Protein AF-A0A931ZP96-F1 (afdb_monomer_lite)

pLDDT: mean 72.56, std 18.19, range [32.41, 97.62]

Secondary structure (DSSP, 8-state):
-HHHHHHS---HHHHHHHHHHHHHBPPTT--S-TTTTTEEEEEEE-HHHHHHHHHHSEE-------SS-TTS--TT-EEEEEPPSS--GGGTSSGGGSSS-SHHHHHHHHHHHHHHHHHHHHHHT--TT-THHHHHHHHHS--S-HHHHHHHHIIIIIHHHHHHH---HHHHHHHHHHHTT---EEEEEEGGGGGTS-EEE-TTS-EEE--TT-EEGGGEEEEEE-SHHHHHHHHHHHH--

Radius of gyration: 18.4 Å; chains: 1; bounding box: 48×46×42 Å

Structure (mmCIF, N/CA/C/O backbone):
data_AF-A0A931ZP96-F1
#
_entry.id   AF-A0A931ZP96-F1
#
loop_
_atom_site.group_PDB
_atom_site.id
_atom_site.type_symbol
_atom_site.label_atom_id
_atom_site.label_alt_id
_atom_site.label_comp_id
_atom_site.label_asym_id
_atom_site.label_entity_id
_atom_site.label_seq_id
_atom_site.pdbx_PDB_ins_code
_atom_site.Cartn_x
_atom_site.Cartn_y
_atom_site.Cartn_z
_atom_site.occupancy
_atom_site.B_iso_or_equiv
_atom_site.auth_seq_id
_atom_site.auth_comp_id
_atom_site.auth_asym_id
_atom_site.auth_atom_id
_atom_site.pdbx_PDB_model_num
ATOM 1 N N . MET A 1 1 ? -10.444 -0.081 13.294 1.00 65.25 1 MET A N 1
ATOM 2 C CA . MET A 1 1 ? -10.391 -0.656 11.932 1.00 65.25 1 MET A CA 1
ATOM 3 C C . MET A 1 1 ? -9.465 -1.870 11.866 1.00 65.25 1 MET A C 1
ATOM 5 O O . MET A 1 1 ? -9.983 -2.965 11.729 1.00 65.25 1 MET A O 1
ATOM 9 N N . LEU A 1 2 ? -8.144 -1.721 12.054 1.00 77.88 2 LEU A N 1
ATOM 10 C CA . LEU A 1 2 ? -7.179 -2.832 11.913 1.00 77.88 2 LEU A CA 1
ATOM 11 C C . LEU A 1 2 ? -7.419 -4.019 12.864 1.00 77.88 2 LEU A C 1
ATOM 13 O O . LEU A 1 2 ? -7.472 -5.159 12.417 1.00 77.88 2 LEU A O 1
ATOM 17 N N . ASN A 1 3 ? -7.614 -3.759 14.165 1.00 73.75 3 ASN A N 1
ATOM 18 C CA . ASN A 1 3 ? -7.895 -4.828 15.135 1.00 73.75 3 ASN A CA 1
ATOM 19 C C . ASN A 1 3 ? -9.190 -5.573 14.805 1.00 73.75 3 ASN A C 1
ATOM 21 O O . ASN A 1 3 ? -9.184 -6.797 14.775 1.00 73.75 3 ASN A O 1
ATOM 25 N N . ASN A 1 4 ? -10.244 -4.831 14.457 1.00 84.56 4 ASN A N 1
ATOM 26 C CA . ASN A 1 4 ? -11.531 -5.402 14.071 1.00 84.56 4 ASN A CA 1
ATOM 27 C C . ASN A 1 4 ? -11.398 -6.314 12.842 1.00 84.56 4 ASN A C 1
ATOM 29 O O . ASN A 1 4 ? -12.031 -7.362 12.800 1.00 84.56 4 ASN A O 1
ATOM 33 N N . PHE A 1 5 ? -10.565 -5.945 11.859 1.00 90.75 5 PHE A N 1
ATOM 34 C CA . PHE A 1 5 ? -10.320 -6.797 10.695 1.00 90.75 5 PHE A CA 1
ATOM 35 C C . PHE A 1 5 ? -9.611 -8.098 11.085 1.00 90.75 5 PHE A C 1
ATOM 37 O O . PHE A 1 5 ? -10.055 -9.162 10.692 1.00 90.75 5 PHE A O 1
ATOM 44 N N . CYS A 1 6 ? -8.558 -8.048 11.907 1.00 88.56 6 CYS A N 1
ATOM 45 C CA . CYS A 1 6 ? -7.864 -9.269 12.334 1.00 88.56 6 CYS A CA 1
ATOM 46 C C . CYS A 1 6 ? -8.712 -10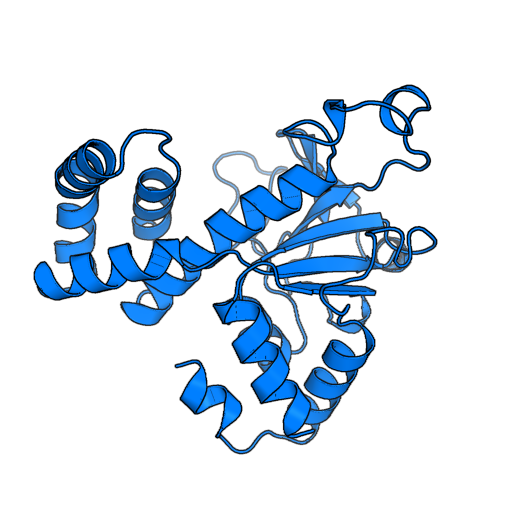.185 13.235 1.00 88.56 6 CYS A C 1
ATOM 48 O O . CYS A 1 6 ? -8.375 -11.359 13.388 1.00 88.56 6 CYS A O 1
ATOM 50 N N . GLU A 1 7 ? -9.755 -9.653 13.875 1.00 89.12 7 GLU A N 1
ATOM 51 C CA . GLU A 1 7 ? -10.599 -10.358 14.850 1.00 89.12 7 GLU A CA 1
ATOM 52 C C . GLU A 1 7 ? -11.919 -10.870 14.256 1.00 89.12 7 GLU A C 1
ATOM 54 O O . GLU A 1 7 ? -12.494 -11.817 14.794 1.00 89.12 7 GLU A O 1
ATOM 59 N N . ARG A 1 8 ? -12.377 -10.338 13.114 1.00 93.56 8 ARG A N 1
ATOM 60 C CA . ARG A 1 8 ? -13.608 -10.819 12.465 1.00 93.56 8 ARG A CA 1
ATOM 61 C C . ARG A 1 8 ? -13.459 -12.230 11.909 1.00 93.56 8 ARG A C 1
ATOM 63 O O . ARG A 1 8 ? -12.351 -12.717 11.694 1.00 93.56 8 ARG A O 1
ATOM 70 N N . GLU A 1 9 ? -14.578 -12.898 11.672 1.00 93.88 9 GLU A N 1
ATOM 71 C CA . GLU A 1 9 ? -14.572 -14.121 10.874 1.00 93.88 9 GLU A CA 1
ATOM 72 C C . GLU A 1 9 ? -14.290 -13.779 9.404 1.00 93.88 9 GLU A C 1
ATOM 74 O O . GLU A 1 9 ? -14.794 -12.787 8.861 1.00 93.88 9 GLU A O 1
ATOM 79 N N . HIS A 1 10 ? -13.437 -14.591 8.784 1.00 96.44 10 HIS A N 1
ATOM 80 C CA . HIS A 1 10 ? -13.056 -14.468 7.384 1.00 96.44 10 HIS A CA 1
ATOM 81 C C . HIS A 1 10 ? -13.709 -15.580 6.570 1.00 96.44 10 HIS A C 1
ATOM 83 O O . HIS A 1 10 ? -13.846 -16.712 7.036 1.00 96.44 10 HIS A O 1
ATOM 89 N N . THR A 1 11 ? -14.102 -15.255 5.343 1.00 97.62 11 THR A N 1
ATOM 90 C CA . THR A 1 11 ? -14.623 -16.248 4.397 1.00 97.62 11 THR A CA 1
ATOM 91 C C . THR A 1 11 ? -13.515 -17.209 3.953 1.00 97.62 11 THR A C 1
ATOM 93 O O . THR A 1 11 ? -12.330 -16.893 4.059 1.00 97.62 11 THR A O 1
ATOM 96 N N . ALA A 1 12 ? -13.879 -18.375 3.409 1.00 97.44 12 ALA A N 1
ATOM 97 C CA . ALA A 1 12 ? -12.896 -19.330 2.888 1.00 97.44 12 ALA A CA 1
ATOM 98 C C . ALA A 1 12 ? -11.979 -18.702 1.819 1.00 97.44 12 ALA A C 1
ATOM 100 O O . ALA A 1 12 ? -10.772 -18.923 1.838 1.00 97.44 12 ALA A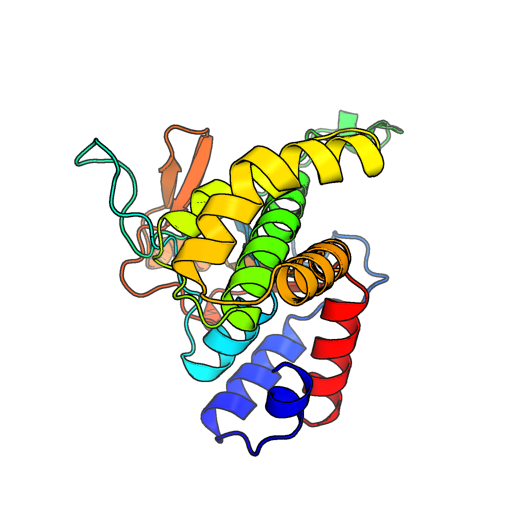 O 1
ATOM 101 N N . GLU A 1 13 ? -12.528 -17.859 0.940 1.00 97.44 13 GLU A N 1
ATOM 102 C CA . GLU A 1 13 ? -11.745 -17.150 -0.079 1.00 97.44 13 GLU A CA 1
ATOM 103 C C . GLU A 1 13 ? -10.756 -16.145 0.524 1.00 97.44 13 GLU A C 1
ATOM 105 O O . GLU A 1 13 ? -9.609 -16.060 0.087 1.00 97.44 13 GLU A O 1
ATOM 110 N N . GLU A 1 14 ? -11.181 -15.385 1.538 1.00 97.44 14 GLU A N 1
ATOM 111 C CA . GLU A 1 14 ? -10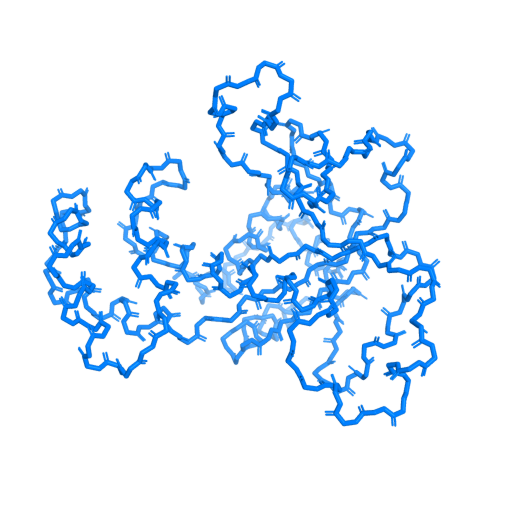.303 -14.450 2.246 1.00 97.44 14 GLU A CA 1
ATOM 112 C C . GLU A 1 14 ? -9.164 -15.192 2.951 1.00 97.44 14 GLU A C 1
ATOM 114 O O . GLU A 1 14 ? -8.024 -14.735 2.909 1.00 97.44 14 GLU A O 1
ATOM 119 N N . ILE A 1 15 ? -9.442 -16.355 3.548 1.00 97.31 15 ILE A N 1
ATOM 120 C CA . ILE A 1 15 ? -8.428 -17.195 4.198 1.00 97.31 15 ILE A CA 1
ATOM 121 C C . ILE A 1 15 ? -7.389 -17.680 3.183 1.00 97.31 15 ILE A C 1
ATOM 123 O O . ILE A 1 15 ? -6.192 -17.589 3.454 1.00 97.31 15 ILE A O 1
ATOM 127 N N . GLU A 1 16 ? -7.814 -18.144 2.007 1.00 96.94 16 GLU A N 1
ATOM 128 C CA . GLU A 1 16 ? -6.885 -18.555 0.947 1.00 96.94 16 GLU A CA 1
ATOM 129 C C . GLU A 1 16 ? -6.010 -17.387 0.470 1.00 96.94 16 GLU A C 1
ATOM 131 O O . GLU A 1 16 ? -4.798 -17.541 0.303 1.00 96.94 16 GLU A O 1
ATOM 136 N N . ARG A 1 17 ? -6.574 -16.180 0.350 1.00 96.94 17 ARG A N 1
ATOM 137 C CA . ARG A 1 17 ? -5.800 -14.970 0.022 1.00 96.94 17 ARG A CA 1
ATOM 138 C C . ARG A 1 17 ? -4.830 -14.586 1.143 1.00 96.94 17 ARG A C 1
ATOM 140 O O . ARG A 1 17 ? -3.691 -14.231 0.857 1.00 96.94 17 ARG A O 1
ATOM 147 N N . ILE A 1 18 ? -5.228 -14.694 2.413 1.00 96.25 18 ILE A N 1
ATOM 148 C CA . ILE A 1 18 ? -4.335 -14.461 3.562 1.00 96.25 18 ILE A CA 1
ATOM 149 C C . ILE A 1 18 ? -3.167 -15.454 3.540 1.00 96.25 18 ILE A C 1
ATOM 151 O O . ILE A 1 18 ? -2.020 -15.047 3.730 1.00 96.25 18 ILE A O 1
ATOM 155 N N . ARG A 1 19 ? -3.435 -16.738 3.270 1.00 94.06 19 ARG A N 1
ATOM 156 C CA . ARG A 1 19 ? -2.402 -17.776 3.132 1.00 94.06 19 ARG A CA 1
ATOM 157 C C . ARG A 1 19 ? -1.449 -17.471 1.985 1.00 94.06 19 ARG A C 1
ATOM 159 O O . ARG A 1 19 ? -0.239 -17.543 2.180 1.00 94.06 19 ARG A O 1
ATOM 166 N N . TRP A 1 20 ? -1.974 -17.054 0.834 1.00 93.31 20 TRP A N 1
ATOM 167 C CA . TRP A 1 20 ? -1.155 -16.609 -0.292 1.00 93.31 20 TRP A CA 1
ATOM 168 C C . TRP A 1 20 ? -0.230 -15.449 0.095 1.00 93.31 20 TRP A C 1
ATOM 170 O O . TRP A 1 20 ? 0.981 -15.529 -0.106 1.00 93.31 20 TRP A O 1
ATOM 180 N N . LEU A 1 21 ? -0.773 -14.398 0.722 1.00 93.31 21 LEU A N 1
ATOM 181 C CA . LEU A 1 21 ? 0.017 -13.250 1.182 1.00 93.31 21 LEU A CA 1
ATOM 182 C C . LEU A 1 21 ? 1.085 -13.647 2.203 1.00 93.31 21 LEU A C 1
ATOM 184 O O . LEU A 1 21 ? 2.194 -13.124 2.159 1.00 93.31 21 LEU A O 1
ATOM 188 N N . LYS A 1 22 ? 0.776 -14.593 3.094 1.00 91.62 22 LYS A N 1
ATOM 189 C CA . LYS A 1 22 ? 1.729 -15.143 4.063 1.00 91.62 22 LYS A CA 1
ATOM 190 C C . LYS A 1 22 ? 2.894 -15.860 3.375 1.00 91.62 22 LYS A C 1
ATOM 192 O O . LYS A 1 22 ? 4.019 -15.744 3.848 1.00 91.62 22 LYS A O 1
ATOM 197 N N . CYS A 1 23 ? 2.652 -16.557 2.263 1.00 88.75 23 CYS A N 1
ATOM 198 C CA . CYS A 1 23 ? 3.700 -17.234 1.491 1.00 88.75 23 CYS A CA 1
ATOM 199 C C . CYS A 1 23 ? 4.672 -16.269 0.798 1.00 88.75 23 CYS A C 1
ATOM 201 O O . CYS A 1 23 ? 5.827 -16.635 0.594 1.00 88.75 23 CYS A O 1
ATOM 203 N N . ILE A 1 24 ? 4.222 -15.063 0.442 1.00 87.75 24 ILE A N 1
ATOM 204 C CA . ILE A 1 24 ? 5.061 -14.036 -0.204 1.00 87.75 24 ILE A CA 1
ATOM 205 C C . ILE A 1 24 ? 5.568 -12.965 0.775 1.00 87.75 24 ILE A C 1
ATOM 207 O O . ILE A 1 24 ? 6.288 -12.050 0.375 1.00 87.75 24 ILE A O 1
ATOM 211 N N . ALA A 1 25 ? 5.189 -13.046 2.054 1.00 85.75 25 ALA A N 1
ATOM 212 C CA . ALA A 1 25 ? 5.618 -12.106 3.078 1.00 85.75 25 ALA A CA 1
ATOM 213 C C . ALA A 1 25 ? 7.058 -12.389 3.514 1.00 85.75 25 ALA A C 1
ATOM 215 O O . ALA A 1 25 ? 7.391 -13.502 3.923 1.00 85.75 25 ALA A O 1
ATOM 216 N N . VAL A 1 26 ? 7.904 -11.362 3.477 1.00 71.69 26 VAL A N 1
ATOM 217 C CA . VAL A 1 26 ? 9.324 -11.493 3.821 1.00 71.69 26 VAL A CA 1
ATOM 218 C C . VAL A 1 26 ? 9.580 -11.024 5.260 1.00 71.69 26 VAL A C 1
ATOM 220 O O . VAL A 1 26 ? 9.143 -9.931 5.634 1.00 71.69 26 VAL A O 1
ATOM 223 N N . PRO A 1 27 ? 10.263 -11.830 6.101 1.00 57.06 27 PRO A N 1
ATOM 224 C CA . PRO A 1 27 ? 10.663 -11.414 7.441 1.00 57.06 27 PRO A CA 1
ATOM 225 C C . PRO A 1 27 ? 11.627 -10.221 7.420 1.00 57.06 27 PRO A C 1
ATOM 227 O O . PRO A 1 27 ? 12.418 -10.058 6.498 1.00 57.06 27 PRO A O 1
ATOM 230 N N . LYS A 1 28 ? 11.601 -9.437 8.503 1.00 46.78 28 LYS A N 1
ATOM 231 C CA . LYS A 1 28 ? 12.321 -8.165 8.703 1.00 46.78 28 LYS A CA 1
ATOM 232 C C . LYS A 1 28 ? 13.841 -8.202 8.447 1.00 46.78 28 LYS A C 1
ATOM 234 O O . LYS A 1 28 ? 14.416 -7.151 8.192 1.00 46.78 28 LYS A O 1
ATOM 239 N N . ASP A 1 29 ? 14.462 -9.376 8.523 1.00 43.78 29 ASP A N 1
ATOM 240 C CA . ASP A 1 29 ? 15.922 -9.541 8.520 1.00 43.78 29 ASP A CA 1
ATOM 241 C C . ASP A 1 29 ? 16.476 -10.085 7.193 1.00 43.78 29 ASP A C 1
ATOM 243 O O . ASP A 1 29 ? 17.646 -10.453 7.114 1.00 43.78 29 ASP A O 1
ATOM 247 N N . TYR A 1 30 ? 15.647 -10.169 6.151 1.00 41.50 30 TYR A N 1
ATOM 248 C CA . TYR A 1 30 ? 16.136 -10.537 4.830 1.00 41.50 30 TYR A CA 1
ATOM 249 C C . TYR A 1 30 ? 16.713 -9.317 4.125 1.00 41.50 30 TYR A C 1
ATOM 251 O O . TYR A 1 30 ? 16.008 -8.345 3.846 1.00 41.50 30 TYR A O 1
ATOM 259 N N . ASP A 1 31 ? 18.001 -9.419 3.806 1.00 43.56 31 ASP A N 1
ATOM 260 C CA . ASP A 1 31 ? 18.630 -8.625 2.761 1.00 43.56 31 ASP A CA 1
ATOM 261 C C . ASP A 1 31 ? 17.738 -8.705 1.515 1.00 43.56 31 ASP A C 1
ATOM 263 O O . ASP A 1 31 ? 17.249 -9.790 1.179 1.00 43.56 31 ASP A O 1
ATOM 267 N N . ILE A 1 32 ? 17.465 -7.579 0.855 1.00 48.69 32 ILE A N 1
ATOM 268 C CA . ILE A 1 32 ? 16.554 -7.485 -0.301 1.00 48.69 32 ILE A CA 1
ATOM 269 C C . ILE A 1 32 ? 17.256 -8.064 -1.544 1.00 48.69 32 ILE A C 1
ATOM 271 O O . ILE A 1 32 ? 17.383 -7.436 -2.580 1.00 48.69 32 ILE A O 1
ATOM 275 N N . THR A 1 33 ? 17.739 -9.292 -1.422 1.00 45.94 33 THR A N 1
ATOM 276 C CA . THR A 1 33 ? 18.080 -10.218 -2.503 1.00 45.94 33 THR A CA 1
ATOM 277 C C . THR A 1 33 ? 16.921 -11.194 -2.752 1.00 45.94 33 THR A C 1
ATOM 279 O O . THR A 1 33 ? 17.023 -12.128 -3.550 1.00 45.94 33 THR A O 1
ATOM 282 N N . VAL A 1 34 ? 15.782 -11.006 -2.064 1.00 41.59 34 VAL A N 1
ATOM 283 C CA . VAL A 1 34 ? 14.637 -11.921 -2.108 1.00 41.59 34 VAL A CA 1
ATOM 284 C C . VAL A 1 34 ? 13.894 -11.811 -3.443 1.00 41.59 34 VAL A C 1
ATOM 286 O O . VAL A 1 34 ? 13.002 -10.987 -3.627 1.00 41.59 34 VAL A O 1
ATOM 289 N N . ASN A 1 35 ? 14.237 -12.738 -4.343 1.00 45.97 35 ASN A N 1
ATOM 290 C CA . ASN A 1 35 ? 13.548 -13.083 -5.593 1.00 45.97 35 ASN A CA 1
ATOM 291 C C . ASN A 1 35 ? 13.631 -12.066 -6.748 1.00 45.97 35 ASN A C 1
ATOM 293 O O . ASN A 1 35 ? 12.663 -11.856 -7.485 1.00 45.97 35 ASN A O 1
ATOM 297 N N . GLU A 1 36 ? 14.836 -11.554 -7.003 1.00 50.38 36 GLU A N 1
ATOM 298 C CA . GLU A 1 36 ? 15.183 -10.821 -8.236 1.00 50.38 36 GLU A CA 1
ATOM 299 C C . GLU A 1 36 ? 14.835 -11.596 -9.521 1.00 50.38 36 GLU A C 1
ATOM 301 O O . GLU A 1 36 ? 14.563 -11.006 -10.557 1.00 50.38 36 GLU A O 1
ATOM 306 N N . ARG A 1 37 ? 14.759 -12.933 -9.479 1.00 50.94 37 ARG A N 1
ATOM 307 C CA . ARG A 1 37 ? 14.625 -13.737 -10.706 1.00 50.94 37 ARG A CA 1
ATOM 308 C C . ARG A 1 37 ? 13.243 -13.733 -11.363 1.00 50.94 37 ARG A C 1
ATOM 310 O O . ARG A 1 37 ? 13.113 -14.342 -12.418 1.00 50.94 37 ARG A O 1
ATOM 317 N N . ARG A 1 38 ? 12.209 -13.137 -10.755 1.00 66.19 38 ARG A N 1
ATOM 318 C CA . ARG A 1 38 ? 10.850 -13.106 -11.347 1.00 66.19 38 ARG A CA 1
ATOM 319 C C . ARG A 1 38 ? 10.062 -11.823 -11.115 1.00 66.19 38 ARG A C 1
ATOM 321 O O . ARG A 1 38 ? 8.961 -11.710 -11.651 1.00 66.19 38 ARG A O 1
ATOM 328 N N . SER A 1 39 ? 10.558 -10.890 -10.305 1.00 77.00 39 SER A N 1
ATOM 329 C CA . SER A 1 39 ? 9.861 -9.621 -10.087 1.00 77.00 39 SER A CA 1
ATOM 330 C C . SER A 1 39 ? 10.326 -8.606 -11.121 1.00 77.00 39 SER A C 1
ATOM 332 O O . SER A 1 39 ? 11.516 -8.354 -11.229 1.00 77.00 39 SER A O 1
ATOM 334 N N . ILE A 1 40 ? 9.399 -7.995 -11.852 1.00 78.69 40 ILE A N 1
ATOM 335 C CA . ILE A 1 40 ? 9.734 -6.913 -12.794 1.00 78.69 40 ILE A CA 1
ATOM 336 C C . ILE A 1 40 ? 9.741 -5.542 -12.126 1.00 78.69 40 ILE A C 1
ATOM 338 O O . ILE A 1 40 ? 10.163 -4.568 -12.734 1.00 78.69 40 ILE A O 1
ATOM 342 N N . GLY A 1 41 ? 9.281 -5.446 -10.880 1.00 82.62 41 GLY A N 1
ATOM 343 C CA . GLY A 1 41 ? 9.369 -4.215 -10.112 1.00 82.62 41 GLY A CA 1
ATOM 344 C C . GLY A 1 41 ? 8.606 -4.242 -8.797 1.00 82.62 41 GLY A C 1
ATOM 345 O O . GLY A 1 41 ? 8.073 -5.280 -8.388 1.00 82.62 41 GLY A O 1
ATOM 346 N N . LEU A 1 42 ? 8.574 -3.080 -8.148 1.00 85.06 42 LEU A N 1
ATOM 347 C CA . LEU A 1 42 ? 8.015 -2.857 -6.818 1.00 85.06 42 LEU A CA 1
ATOM 348 C C . LEU A 1 42 ? 6.923 -1.787 -6.830 1.00 85.06 42 LEU A C 1
ATOM 350 O O . LEU A 1 42 ? 7.087 -0.717 -7.412 1.00 85.06 42 LEU A O 1
ATOM 354 N N . HIS A 1 43 ? 5.836 -2.054 -6.115 1.00 88.31 43 HIS A N 1
ATOM 355 C CA . HIS A 1 43 ? 4.723 -1.138 -5.904 1.00 88.31 43 HIS A CA 1
ATOM 356 C C . HIS A 1 43 ? 4.595 -0.783 -4.420 1.00 88.31 43 HIS A C 1
ATOM 358 O O . HIS A 1 43 ? 4.464 -1.667 -3.572 1.00 88.31 43 HIS A O 1
ATOM 364 N N . GLY A 1 44 ? 4.624 0.512 -4.106 1.00 87.56 44 GLY A N 1
ATOM 365 C CA . GLY A 1 44 ? 4.402 1.025 -2.756 1.00 87.56 44 GLY A CA 1
ATOM 366 C C . GLY A 1 44 ? 2.921 1.196 -2.437 1.00 87.56 44 GLY A C 1
ATOM 367 O O . GLY A 1 44 ? 2.175 1.741 -3.242 1.00 87.56 44 GLY A O 1
ATOM 368 N N . THR A 1 45 ? 2.484 0.740 -1.262 1.00 91.00 45 THR A N 1
ATOM 369 C CA . THR A 1 45 ? 1.077 0.766 -0.846 1.00 91.00 45 THR A CA 1
ATOM 370 C C . THR A 1 45 ? 0.888 0.799 0.681 1.00 91.00 45 THR A C 1
ATOM 372 O O . THR A 1 45 ? 1.815 1.096 1.435 1.00 91.00 45 THR A O 1
ATOM 375 N N . SER A 1 46 ? -0.325 0.511 1.168 1.00 92.06 46 SER A N 1
ATOM 376 C CA . SER A 1 46 ? -0.728 0.603 2.575 1.00 92.06 46 SER A CA 1
ATOM 377 C C . SER A 1 46 ? -1.446 -0.644 3.105 1.00 92.06 46 SER A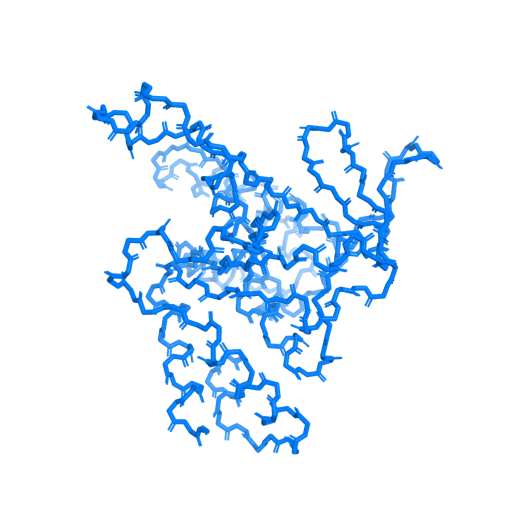 C 1
ATOM 379 O O . SER A 1 46 ? -1.877 -1.506 2.343 1.00 92.06 46 SER A O 1
ATOM 381 N N . ILE A 1 47 ? -1.635 -0.722 4.429 1.00 94.06 47 ILE A N 1
ATOM 382 C CA . ILE A 1 47 ? -2.413 -1.793 5.083 1.00 94.06 47 ILE A CA 1
ATOM 383 C C . ILE A 1 47 ? -3.861 -1.814 4.593 1.00 94.06 47 ILE A C 1
ATOM 385 O O . ILE A 1 47 ? -4.434 -2.879 4.399 1.00 94.06 47 ILE A O 1
ATOM 389 N N . GLU A 1 48 ? -4.457 -0.641 4.406 1.00 91.94 48 GLU A N 1
ATOM 390 C CA . GLU A 1 48 ? -5.824 -0.479 3.915 1.00 91.94 48 GLU A CA 1
ATOM 391 C C . GLU A 1 48 ? -5.972 -1.133 2.536 1.00 91.94 48 GLU A C 1
ATOM 393 O O . GLU A 1 48 ? -6.942 -1.844 2.280 1.00 91.94 48 GLU A O 1
ATOM 398 N N . THR A 1 49 ? -4.954 -0.985 1.688 1.00 91.94 49 THR A N 1
ATOM 399 C CA . THR A 1 49 ? -4.885 -1.661 0.395 1.00 91.94 49 THR A CA 1
ATOM 400 C C . THR A 1 49 ? -4.705 -3.174 0.535 1.00 91.94 49 THR A C 1
ATOM 402 O O . THR A 1 49 ? -5.323 -3.928 -0.211 1.00 91.94 49 THR A O 1
ATOM 405 N N . ILE A 1 50 ? -3.916 -3.648 1.509 1.00 95.19 50 ILE A N 1
ATOM 406 C CA . ILE A 1 50 ? -3.797 -5.088 1.809 1.00 95.19 50 ILE A CA 1
ATOM 407 C C . ILE A 1 50 ? -5.139 -5.675 2.267 1.00 95.19 50 ILE A C 1
ATOM 409 O O . ILE A 1 50 ? -5.511 -6.764 1.838 1.00 95.19 50 ILE A O 1
ATOM 413 N N . ILE A 1 51 ? -5.889 -4.953 3.102 1.00 94.88 51 ILE A N 1
ATOM 414 C CA . ILE A 1 51 ? -7.241 -5.344 3.521 1.00 94.88 51 ILE A CA 1
ATOM 415 C C . ILE A 1 51 ? -8.150 -5.466 2.295 1.00 94.88 51 ILE A C 1
ATOM 417 O O . ILE A 1 51 ? -8.775 -6.508 2.104 1.00 94.88 51 ILE A O 1
ATOM 421 N N . PHE A 1 52 ? -8.159 -4.455 1.424 1.00 92.25 52 PHE A N 1
ATOM 422 C CA . PHE A 1 52 ? -8.946 -4.488 0.191 1.00 92.25 52 PHE A CA 1
ATOM 423 C C . PHE A 1 52 ? -8.555 -5.667 -0.713 1.00 92.25 52 PHE A C 1
ATOM 425 O O . PHE A 1 52 ? -9.422 -6.369 -1.231 1.00 92.25 52 PHE A O 1
ATOM 432 N N . LEU A 1 53 ? -7.255 -5.926 -0.866 1.00 94.44 53 LEU A N 1
ATOM 433 C CA . LEU A 1 53 ? -6.721 -7.044 -1.641 1.00 94.44 53 LEU A CA 1
ATOM 434 C C . LEU A 1 53 ? -7.196 -8.402 -1.099 1.00 94.44 53 LEU A C 1
ATOM 436 O O . LEU A 1 53 ? -7.532 -9.288 -1.882 1.00 94.44 53 LEU A O 1
ATOM 440 N N . ILE A 1 54 ? -7.277 -8.572 0.223 1.00 96.25 54 ILE A N 1
ATOM 441 C CA . ILE A 1 54 ? -7.832 -9.786 0.844 1.00 96.25 54 ILE A CA 1
ATOM 442 C C . ILE A 1 54 ? -9.332 -9.906 0.544 1.00 96.25 54 ILE A C 1
ATOM 444 O O . ILE A 1 54 ? -9.813 -10.974 0.163 1.00 96.25 54 ILE A O 1
ATOM 448 N N . GLU A 1 55 ? -10.077 -8.811 0.668 1.00 94.25 55 GLU A N 1
ATOM 449 C CA . GLU A 1 55 ? -11.532 -8.810 0.488 1.00 94.25 55 GLU A CA 1
ATOM 450 C C . GLU A 1 55 ? -11.951 -9.008 -0.974 1.00 94.25 55 GLU A C 1
ATOM 452 O O . GLU A 1 55 ? -12.959 -9.661 -1.248 1.00 94.25 55 GLU A O 1
ATOM 457 N N . LYS A 1 56 ? -11.189 -8.454 -1.923 1.00 94.12 56 LYS A N 1
ATOM 458 C CA . LYS A 1 56 ? -11.560 -8.395 -3.347 1.00 94.12 56 LYS A CA 1
ATOM 459 C C . LYS A 1 56 ? -10.693 -9.250 -4.264 1.00 94.12 56 LYS A C 1
ATOM 461 O O . LYS A 1 56 ? -11.080 -9.475 -5.404 1.00 94.12 56 LYS A O 1
ATOM 466 N N . GLY A 1 57 ? -9.542 -9.726 -3.796 1.00 93.88 57 GLY A N 1
ATOM 467 C CA . GLY A 1 57 ? -8.593 -10.505 -4.599 1.00 93.88 57 GLY A CA 1
ATOM 468 C C . GLY A 1 57 ? -7.809 -9.689 -5.632 1.00 93.88 57 GLY A C 1
ATOM 469 O O . GLY A 1 57 ? -7.041 -10.271 -6.397 1.00 93.88 57 GLY A O 1
ATOM 470 N N . VAL A 1 58 ? -7.977 -8.363 -5.655 1.00 92.44 58 VAL A N 1
ATOM 471 C CA . VAL A 1 58 ? -7.311 -7.458 -6.600 1.00 92.44 58 VAL A CA 1
ATOM 472 C C . VAL A 1 58 ? -6.687 -6.267 -5.876 1.00 92.44 58 VAL A C 1
ATOM 474 O O . VAL A 1 58 ? -7.267 -5.718 -4.938 1.00 92.44 58 VAL A O 1
ATOM 477 N N . LEU A 1 59 ? -5.495 -5.874 -6.315 1.00 90.88 59 LEU A N 1
ATOM 478 C CA . LEU A 1 59 ? -4.803 -4.661 -5.901 1.00 90.88 59 LEU A CA 1
ATOM 479 C C . LEU A 1 59 ? -5.456 -3.482 -6.641 1.00 90.88 59 LEU A C 1
ATOM 481 O O . LEU A 1 59 ? -5.405 -3.457 -7.875 1.00 90.88 59 LEU A O 1
ATOM 485 N N . PRO A 1 60 ? -6.088 -2.529 -5.934 1.00 85.69 60 PRO A N 1
ATOM 486 C CA . PRO A 1 60 ? -6.710 -1.381 -6.570 1.00 85.69 60 PRO A CA 1
ATOM 487 C C . PRO A 1 60 ? -5.628 -0.477 -7.163 1.00 85.69 60 PRO A C 1
ATOM 489 O O . PRO A 1 60 ? -4.599 -0.235 -6.532 1.00 85.69 60 PRO A O 1
ATOM 492 N N . GLY A 1 61 ? -5.862 0.005 -8.381 1.00 78.44 61 GLY A N 1
ATOM 493 C CA . GLY A 1 61 ? -4.988 0.985 -9.016 1.00 78.44 61 GLY A CA 1
ATOM 494 C C . GLY A 1 61 ? -5.382 2.424 -8.734 1.00 78.44 61 GLY A C 1
ATOM 495 O O . GLY A 1 61 ? -6.248 2.702 -7.904 1.00 78.44 61 GLY A O 1
ATOM 496 N N . SER A 1 62 ? -4.718 3.343 -9.431 1.00 74.12 62 SER A N 1
ATOM 497 C CA . SER A 1 62 ? -4.892 4.780 -9.250 1.00 74.12 62 SER A CA 1
ATOM 498 C C . SER A 1 62 ? -6.356 5.181 -9.440 1.00 74.12 62 SER A C 1
ATOM 500 O O . SER A 1 62 ? -6.928 4.882 -10.490 1.00 74.12 62 SER A O 1
ATOM 502 N N . PRO A 1 63 ? -6.967 5.891 -8.476 1.00 60.84 63 PRO A N 1
ATOM 503 C CA . PRO A 1 63 ? -8.330 6.389 -8.616 1.00 60.84 63 PRO A CA 1
ATOM 504 C C . PRO A 1 63 ? -8.409 7.625 -9.525 1.00 60.84 63 PRO A C 1
ATOM 506 O O . PRO A 1 63 ? -9.510 8.106 -9.788 1.00 60.84 63 PRO A O 1
ATOM 509 N N . LEU A 1 64 ? -7.271 8.176 -9.974 1.00 57.53 64 LEU A N 1
ATOM 510 C CA . LEU A 1 64 ? -7.217 9.428 -10.725 1.00 57.53 64 LEU A CA 1
ATOM 511 C C . LEU A 1 64 ? -7.651 9.210 -12.185 1.00 57.53 64 LEU A C 1
ATOM 513 O O . LEU A 1 64 ? -6.944 8.543 -12.943 1.00 57.53 64 LEU A O 1
ATOM 517 N N . PRO A 1 65 ? -8.775 9.799 -12.634 1.00 46.91 65 PRO A N 1
ATOM 518 C CA . PRO A 1 65 ? -9.087 9.846 -14.054 1.00 46.91 65 PRO A CA 1
ATOM 519 C C . PRO A 1 65 ? -8.121 10.816 -14.747 1.00 46.91 65 PRO A C 1
ATOM 521 O O . PRO A 1 65 ? -7.959 11.945 -14.284 1.00 46.91 65 PRO A O 1
ATOM 524 N N . SER A 1 66 ? -7.499 10.374 -15.850 1.00 49.09 66 SER A N 1
ATOM 525 C CA . SER A 1 66 ? -6.581 11.121 -16.728 1.00 49.09 66 SER A CA 1
ATOM 526 C C . SER A 1 66 ? -6.781 12.644 -16.669 1.00 49.09 66 SER A C 1
ATOM 528 O O . SER A 1 66 ? -7.633 13.205 -17.372 1.00 49.09 66 SER A O 1
ATOM 530 N N . TYR A 1 67 ? -6.012 13.355 -15.844 1.00 39.22 67 TYR A N 1
ATOM 531 C CA . TYR A 1 67 ? -6.102 14.810 -15.809 1.00 39.22 67 TYR A CA 1
ATOM 532 C C . TYR A 1 67 ? -5.320 15.342 -17.019 1.00 39.22 67 TYR A C 1
ATOM 534 O O . TYR A 1 67 ? -4.124 15.593 -16.945 1.00 39.22 67 TYR A O 1
ATOM 542 N N . LYS A 1 68 ? -6.039 15.516 -18.138 1.00 37.88 68 LYS A N 1
ATOM 543 C CA . LYS A 1 68 ? -5.708 16.326 -19.335 1.00 37.88 68 LYS A CA 1
ATOM 544 C C . LYS A 1 68 ? -5.183 15.641 -20.600 1.00 37.88 68 LYS A C 1
ATOM 546 O O . LYS A 1 68 ? -5.085 16.340 -21.604 1.00 37.88 68 LYS A O 1
ATOM 551 N N . ASP A 1 69 ? -4.947 14.330 -20.649 1.00 40.69 69 ASP A N 1
ATOM 552 C CA . ASP A 1 69 ? -4.451 13.717 -21.891 1.00 40.69 69 ASP A CA 1
ATOM 553 C C . ASP A 1 69 ? -5.054 12.340 -22.173 1.00 40.69 69 ASP A C 1
ATOM 555 O O . ASP A 1 69 ? -4.880 11.392 -21.413 1.00 40.69 69 ASP A O 1
ATOM 559 N N . LYS A 1 70 ? -5.733 12.200 -23.315 1.00 42.78 70 LYS A N 1
ATOM 560 C CA . LYS A 1 70 ? -6.496 10.995 -23.706 1.00 42.78 70 LYS A CA 1
ATOM 561 C C . LYS A 1 70 ? -5.617 9.763 -24.012 1.00 42.78 70 LYS A C 1
ATOM 563 O O . LYS A 1 70 ? -6.117 8.763 -24.514 1.00 42.78 70 LYS A O 1
ATOM 568 N N . ARG A 1 71 ? -4.312 9.837 -23.728 1.00 49.34 71 ARG A N 1
ATOM 569 C CA . ARG A 1 71 ? -3.311 8.759 -23.859 1.00 49.34 71 ARG A CA 1
ATOM 570 C C . ARG A 1 71 ? -2.548 8.487 -22.545 1.00 49.34 71 ARG A C 1
ATOM 572 O O . ARG A 1 71 ? -1.608 7.694 -22.540 1.00 49.34 71 ARG A O 1
ATOM 579 N N . ARG A 1 72 ? -2.908 9.158 -21.440 1.00 57.78 72 ARG A N 1
ATOM 580 C CA . ARG A 1 72 ? -2.147 9.201 -20.180 1.00 57.78 72 ARG A CA 1
ATOM 581 C C . ARG A 1 72 ? -3.046 8.850 -18.985 1.00 57.78 72 ARG A C 1
ATOM 583 O O . ARG A 1 72 ? -3.965 9.596 -18.694 1.00 57.78 72 ARG A O 1
ATOM 590 N N . VAL A 1 73 ? -2.730 7.745 -18.307 1.00 59.94 73 VAL A N 1
ATOM 591 C CA . VAL A 1 73 ? -3.245 7.279 -17.002 1.00 59.94 73 VAL A CA 1
ATOM 592 C C . VAL A 1 73 ? -4.758 7.037 -16.932 1.00 59.94 73 VAL A C 1
ATOM 594 O O . VAL A 1 73 ? -5.558 7.968 -16.950 1.00 59.94 73 VAL A O 1
ATOM 597 N N . GLN A 1 74 ? -5.163 5.776 -16.813 1.00 63.66 74 GLN A N 1
ATOM 598 C CA . GLN A 1 74 ? -6.549 5.375 -16.586 1.00 63.66 74 GLN A CA 1
ATOM 599 C C . GLN A 1 74 ? -6.809 5.064 -15.110 1.00 63.66 74 GLN A C 1
ATOM 601 O O . GLN A 1 74 ? -5.911 4.709 -14.346 1.00 63.66 74 GLN A O 1
ATOM 606 N N . ASN A 1 75 ? -8.078 5.183 -14.715 1.00 67.38 75 ASN A N 1
ATOM 607 C CA . ASN A 1 75 ? -8.516 4.686 -13.418 1.00 67.38 75 ASN A CA 1
ATOM 608 C C . ASN A 1 75 ? -8.260 3.169 -13.354 1.00 67.38 75 ASN A C 1
ATOM 610 O O . ASN A 1 75 ? -8.660 2.439 -14.264 1.00 67.38 75 ASN A O 1
ATOM 614 N N . GLY A 1 76 ? -7.591 2.720 -12.296 1.00 72.38 76 GLY A N 1
ATOM 615 C CA . GLY A 1 76 ? -7.148 1.338 -12.124 1.00 72.38 76 GLY A CA 1
ATOM 616 C C . GLY A 1 76 ? -5.702 1.075 -12.553 1.00 72.38 76 GLY A C 1
ATOM 617 O O . GLY A 1 76 ? -5.193 -0.015 -12.298 1.00 72.38 76 GLY A O 1
ATOM 618 N N . ASP A 1 77 ? -4.993 2.052 -13.123 1.00 80.56 77 ASP A N 1
ATOM 619 C CA . ASP A 1 77 ? -3.583 1.867 -13.475 1.00 80.56 77 ASP A CA 1
ATOM 620 C C . ASP A 1 77 ? -2.716 1.599 -12.241 1.00 80.56 77 ASP A C 1
ATOM 622 O O . ASP A 1 77 ? -2.844 2.260 -11.206 1.00 80.56 77 ASP A O 1
ATOM 626 N N . ILE A 1 78 ? -1.800 0.641 -12.366 1.00 85.50 78 ILE A N 1
ATOM 627 C CA . ILE A 1 78 ? -0.854 0.280 -11.306 1.00 85.50 78 ILE A CA 1
ATOM 628 C C . ILE A 1 78 ? 0.522 0.794 -11.690 1.00 85.50 78 ILE A C 1
ATOM 630 O O . ILE A 1 78 ? 1.076 0.354 -12.695 1.00 85.50 78 ILE A O 1
ATOM 634 N N . PHE A 1 79 ? 1.069 1.686 -10.868 1.00 83.69 79 PHE A N 1
ATOM 635 C CA . PHE A 1 79 ? 2.417 2.231 -11.016 1.00 83.69 79 PHE A CA 1
ATOM 636 C C . PHE A 1 79 ? 3.421 1.421 -10.207 1.00 83.69 79 PHE A C 1
ATOM 638 O O . PHE A 1 79 ? 3.119 0.990 -9.091 1.00 83.69 79 PHE A O 1
ATOM 645 N N . PHE A 1 80 ? 4.616 1.225 -10.749 1.00 82.62 80 PHE A N 1
ATOM 646 C CA . PHE A 1 80 ? 5.679 0.494 -10.078 1.00 82.62 80 PHE A CA 1
ATOM 647 C C . PHE A 1 80 ? 7.059 0.993 -10.510 1.00 82.62 80 PHE A C 1
ATOM 649 O O . PHE A 1 80 ? 7.248 1.498 -11.616 1.00 82.62 80 PHE A O 1
ATOM 656 N N . ALA A 1 81 ? 8.035 0.817 -9.626 1.00 78.06 81 ALA A N 1
ATOM 657 C CA . ALA A 1 81 ? 9.436 1.040 -9.933 1.00 78.06 81 ALA A CA 1
ATOM 658 C C . ALA A 1 81 ? 10.045 -0.249 -10.499 1.00 78.06 81 ALA A C 1
ATOM 660 O O . ALA A 1 81 ? 9.988 -1.287 -9.838 1.00 78.06 81 ALA A O 1
ATOM 661 N N . GLU A 1 82 ? 10.595 -0.206 -11.714 1.00 73.12 82 GLU A N 1
ATOM 662 C CA . GLU A 1 82 ? 11.215 -1.377 -12.351 1.00 73.12 82 GLU A CA 1
ATOM 663 C C . GLU A 1 82 ? 12.500 -1.795 -11.620 1.00 73.12 82 GLU A C 1
ATOM 665 O O . GLU A 1 82 ? 13.264 -0.954 -11.139 1.00 73.12 82 GLU A O 1
ATOM 670 N N . PHE A 1 83 ? 12.733 -3.106 -11.526 1.00 64.81 83 PHE A N 1
ATOM 671 C CA . PHE A 1 83 ? 14.029 -3.634 -11.105 1.00 64.81 83 PHE A CA 1
ATOM 672 C C . PHE A 1 83 ? 15.002 -3.569 -12.291 1.00 64.81 83 PHE A C 1
ATOM 674 O O . PHE A 1 83 ? 14.696 -4.162 -13.326 1.00 64.81 83 PHE A O 1
ATOM 681 N N . PRO A 1 84 ? 16.160 -2.891 -12.183 1.00 51.06 84 PRO A N 1
ATOM 682 C CA . PRO A 1 84 ? 17.180 -2.995 -13.221 1.00 51.06 84 PRO A CA 1
ATOM 683 C C . PRO A 1 84 ? 17.698 -4.442 -13.298 1.00 51.06 84 PRO A C 1
ATOM 685 O O . PRO A 1 84 ? 17.873 -5.082 -12.264 1.00 51.06 84 PRO A O 1
ATOM 688 N N . GLU A 1 85 ? 17.944 -4.948 -14.513 1.00 49.75 85 GLU A N 1
ATOM 689 C CA . GLU A 1 85 ? 18.391 -6.335 -14.767 1.00 49.75 85 GLU A CA 1
ATOM 690 C C . GLU A 1 85 ? 19.702 -6.694 -14.040 1.00 49.75 85 GLU A C 1
ATOM 692 O O . GLU A 1 85 ? 19.890 -7.841 -13.643 1.00 49.75 85 GLU A O 1
ATOM 697 N N . GLU A 1 86 ? 20.573 -5.710 -13.803 1.00 45.97 86 GLU A N 1
ATOM 698 C CA . GLU A 1 86 ? 21.739 -5.804 -12.924 1.00 45.97 86 GLU A CA 1
ATOM 699 C C . GLU A 1 86 ? 21.899 -4.491 -12.143 1.00 45.97 86 GLU A C 1
ATOM 701 O O . GLU A 1 86 ? 21.714 -3.398 -12.688 1.00 45.97 86 GLU A O 1
ATOM 706 N N . LEU A 1 87 ? 22.285 -4.575 -10.866 1.00 43.16 87 LEU A N 1
ATOM 707 C CA . LEU A 1 87 ? 22.752 -3.413 -10.107 1.00 43.16 87 LEU A CA 1
ATOM 708 C C . LEU A 1 87 ? 24.142 -3.010 -10.633 1.00 43.16 87 LEU A C 1
ATOM 710 O O . LEU A 1 87 ? 25.068 -3.817 -10.505 1.00 43.16 87 LEU A O 1
ATOM 714 N N . PRO A 1 88 ? 24.340 -1.792 -11.184 1.00 39.41 88 PRO A N 1
ATOM 715 C CA . PRO A 1 88 ? 25.645 -1.379 -11.700 1.00 39.41 88 PRO A CA 1
ATOM 716 C C . PRO A 1 88 ? 26.739 -1.515 -10.630 1.00 39.41 88 PRO A C 1
ATOM 718 O O . PRO A 1 88 ? 26.529 -1.102 -9.491 1.00 39.41 88 PRO A O 1
ATOM 721 N N . GLU A 1 89 ? 27.916 -2.035 -10.998 1.00 41.34 89 GLU A N 1
ATOM 722 C CA . GLU A 1 89 ? 29.040 -2.378 -10.095 1.00 41.34 89 GLU A CA 1
ATOM 723 C C . GLU A 1 89 ? 29.378 -1.294 -9.052 1.00 41.34 89 GLU A C 1
ATOM 725 O O . GLU A 1 89 ? 29.693 -1.591 -7.900 1.00 41.34 89 GLU A O 1
ATOM 730 N N . LYS A 1 90 ? 29.233 -0.013 -9.416 1.00 38.28 90 LYS A N 1
ATOM 731 C CA . LYS A 1 90 ? 29.459 1.143 -8.529 1.00 38.28 90 LYS A CA 1
ATOM 732 C C . LYS A 1 90 ? 28.536 1.206 -7.294 1.00 38.28 90 LYS A C 1
ATOM 734 O O . LYS A 1 90 ? 28.862 1.894 -6.325 1.00 38.28 90 LYS A O 1
ATOM 739 N N . TYR A 1 91 ? 27.405 0.500 -7.312 1.00 35.56 91 TYR A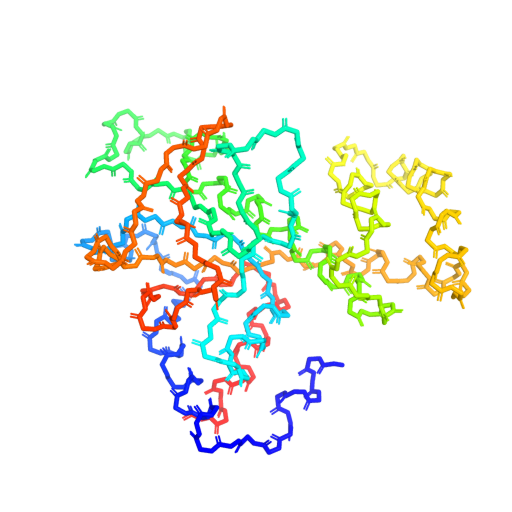 N 1
ATOM 740 C CA . TYR A 1 91 ? 26.441 0.422 -6.208 1.00 35.56 91 TYR A CA 1
ATOM 741 C C . TYR A 1 91 ? 26.608 -0.834 -5.345 1.00 35.56 91 TYR A C 1
ATOM 743 O O . TYR A 1 91 ? 26.005 -0.916 -4.280 1.00 35.56 91 TYR A O 1
ATOM 751 N N . GLN A 1 92 ? 27.435 -1.796 -5.768 1.00 47.88 92 GLN A N 1
ATOM 752 C CA . GLN A 1 92 ? 27.626 -3.054 -5.040 1.00 47.88 92 GLN A CA 1
ATOM 753 C C . GLN A 1 92 ? 28.544 -2.899 -3.817 1.00 47.88 92 GLN A C 1
ATOM 755 O O . GLN A 1 92 ? 28.467 -3.705 -2.899 1.00 47.88 92 GLN A O 1
ATOM 760 N N . ASN A 1 93 ? 29.393 -1.862 -3.779 1.00 40.22 93 ASN A N 1
ATOM 761 C CA . ASN A 1 93 ? 30.454 -1.728 -2.770 1.00 40.22 93 ASN A CA 1
ATOM 762 C C . ASN A 1 93 ? 30.646 -0.307 -2.213 1.00 40.22 93 ASN A C 1
ATOM 764 O O . ASN A 1 93 ? 31.725 0.010 -1.714 1.00 40.22 93 ASN A O 1
ATOM 768 N N . SER A 1 94 ? 29.650 0.577 -2.300 1.00 33.03 94 SER A N 1
ATOM 769 C CA . SER A 1 94 ? 29.808 1.951 -1.816 1.00 33.03 94 SER A CA 1
ATOM 770 C C . SER A 1 94 ? 28.843 2.301 -0.681 1.00 33.03 94 SER A C 1
ATOM 772 O O . SER A 1 94 ? 27.687 1.876 -0.644 1.00 33.03 94 SER A O 1
ATOM 774 N N . GLU A 1 95 ? 29.326 3.122 0.255 1.00 33.31 95 GLU A N 1
ATOM 775 C CA . GLU A 1 95 ? 28.556 3.715 1.362 1.00 33.31 95 GLU A CA 1
ATOM 776 C C . GLU A 1 95 ? 27.373 4.597 0.880 1.00 33.31 95 GLU A C 1
ATOM 778 O O . GLU A 1 95 ? 26.594 5.092 1.692 1.00 33.31 95 GLU A O 1
ATOM 783 N N . TYR A 1 96 ? 27.186 4.726 -0.444 1.00 32.41 96 TYR A N 1
ATOM 784 C CA . TYR A 1 96 ? 26.013 5.274 -1.141 1.00 32.41 96 TYR A CA 1
ATOM 785 C C . TYR A 1 96 ? 24.802 4.324 -1.182 1.00 32.41 96 TYR A C 1
ATOM 787 O O . TYR A 1 96 ? 23.773 4.646 -1.767 1.00 32.41 96 TYR A O 1
ATOM 795 N N . THR A 1 97 ? 24.859 3.186 -0.488 1.00 38.84 97 THR A N 1
ATOM 796 C CA . THR A 1 97 ? 23.664 2.424 -0.067 1.00 38.84 97 THR A CA 1
ATOM 7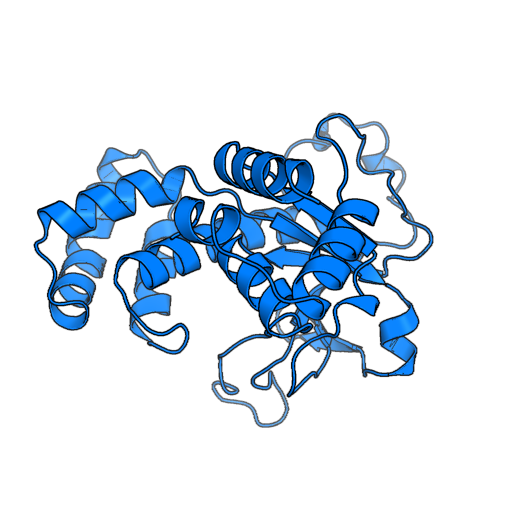97 C C . THR A 1 97 ? 22.761 3.212 0.897 1.00 38.84 97 THR A C 1
ATOM 799 O O . THR A 1 97 ? 21.726 2.716 1.341 1.00 38.84 97 THR A O 1
ATOM 802 N N . ARG A 1 98 ? 23.111 4.468 1.203 1.00 40.22 98 ARG A N 1
ATOM 803 C CA . ARG A 1 98 ? 22.238 5.453 1.830 1.00 40.22 98 ARG A CA 1
ATOM 804 C C . ARG A 1 98 ? 21.759 6.485 0.804 1.00 40.22 98 ARG A C 1
ATOM 806 O O . ARG A 1 98 ? 22.559 7.240 0.266 1.00 40.22 98 ARG A O 1
ATOM 813 N N . SER A 1 99 ? 20.432 6.493 0.661 1.00 43.78 99 SER A N 1
ATOM 814 C CA . SER A 1 99 ? 19.551 7.586 0.230 1.00 43.78 99 SER A CA 1
ATOM 815 C C . SER A 1 99 ? 19.608 7.998 -1.254 1.00 43.78 99 SER A C 1
ATOM 817 O O . SER A 1 99 ? 20.507 8.711 -1.679 1.00 43.78 99 SER A O 1
ATOM 819 N N . ASP A 1 100 ? 18.566 7.582 -1.998 1.00 41.44 100 ASP A N 1
ATOM 820 C CA . ASP A 1 100 ? 17.781 8.411 -2.949 1.00 41.44 100 ASP A CA 1
ATOM 821 C C . ASP A 1 100 ? 17.731 7.985 -4.435 1.00 41.44 100 ASP A C 1
ATOM 823 O O . ASP A 1 100 ? 16.850 8.457 -5.153 1.00 41.44 100 ASP A O 1
ATOM 827 N N . GLU A 1 101 ? 18.558 7.041 -4.911 1.00 44.84 101 GLU A N 1
ATOM 828 C CA . GLU A 1 101 ? 18.660 6.781 -6.371 1.00 44.84 101 GLU A CA 1
ATOM 829 C C . GLU A 1 101 ? 18.346 5.358 -6.875 1.00 44.84 101 GLU A C 1
ATOM 831 O O . GLU A 1 101 ? 18.269 5.158 -8.089 1.00 44.84 101 GLU A O 1
ATOM 836 N N . LEU A 1 102 ? 18.097 4.358 -6.018 1.00 53.75 102 LEU A N 1
ATOM 837 C CA . LEU A 1 102 ? 17.591 3.068 -6.524 1.00 53.75 102 LEU A CA 1
ATOM 838 C C . LEU A 1 102 ? 16.089 3.179 -6.825 1.00 53.75 102 LEU A C 1
ATOM 840 O O . LEU A 1 102 ? 15.349 3.656 -5.962 1.00 53.75 102 LEU A O 1
ATOM 844 N N . PRO A 1 103 ? 15.593 2.666 -7.969 1.00 57.06 103 PRO A N 1
ATOM 845 C CA . PRO A 1 103 ? 14.157 2.599 -8.251 1.00 57.06 103 PRO A CA 1
ATOM 846 C C . PRO A 1 103 ? 13.361 1.969 -7.097 1.00 57.06 103 PRO A C 1
ATOM 848 O O . PRO A 1 103 ? 12.281 2.441 -6.751 1.00 57.06 103 PRO A O 1
ATOM 851 N N . ALA A 1 104 ? 13.947 0.982 -6.410 1.00 58.72 104 ALA A N 1
ATOM 852 C CA . ALA A 1 104 ? 13.370 0.397 -5.208 1.00 58.72 104 ALA A CA 1
ATOM 853 C C . ALA A 1 104 ? 13.081 1.431 -4.101 1.00 58.72 104 ALA A C 1
ATOM 855 O O . ALA A 1 104 ? 12.005 1.374 -3.520 1.00 58.72 104 ALA A O 1
ATOM 856 N N . TYR A 1 105 ? 13.946 2.426 -3.852 1.00 62.03 105 TYR A N 1
ATOM 857 C CA . TYR A 1 105 ? 13.691 3.473 -2.846 1.00 62.03 105 TYR A CA 1
ATOM 858 C C . TYR A 1 105 ? 12.468 4.334 -3.180 1.00 62.03 105 TYR A C 1
ATOM 860 O O . TYR A 1 105 ? 11.749 4.737 -2.263 1.00 62.03 105 TYR A O 1
ATOM 868 N N . ARG A 1 106 ? 12.169 4.561 -4.467 1.00 67.75 106 ARG A N 1
ATOM 869 C CA . ARG A 1 106 ? 10.947 5.278 -4.866 1.00 67.75 106 ARG A CA 1
ATOM 870 C C . ARG A 1 106 ? 9.700 4.541 -4.397 1.00 67.75 106 ARG A C 1
ATOM 872 O O . ARG A 1 106 ? 8.816 5.157 -3.813 1.00 67.75 106 ARG A O 1
ATOM 879 N N . ALA A 1 107 ? 9.655 3.217 -4.564 1.00 74.06 107 ALA A N 1
ATOM 880 C CA . ALA A 1 107 ? 8.521 2.418 -4.102 1.00 74.06 107 ALA A CA 1
ATOM 881 C C . ALA A 1 107 ? 8.299 2.541 -2.583 1.00 74.06 107 ALA A C 1
ATOM 883 O O . ALA A 1 107 ? 7.165 2.470 -2.122 1.00 74.06 107 ALA A O 1
ATOM 884 N N . PHE A 1 108 ? 9.353 2.771 -1.800 1.00 75.62 108 PHE A N 1
ATOM 885 C CA . PHE A 1 108 ? 9.263 2.890 -0.345 1.00 75.62 108 PHE A CA 1
ATOM 886 C C . PHE A 1 108 ? 8.772 4.280 0.055 1.00 75.62 108 PHE A C 1
ATOM 888 O O . PHE A 1 108 ? 7.902 4.400 0.915 1.00 75.62 108 PHE A O 1
ATOM 895 N N . PHE A 1 109 ? 9.284 5.319 -0.608 1.00 72.88 109 PHE A N 1
ATOM 896 C CA . PHE A 1 109 ? 8.798 6.684 -0.438 1.00 72.88 109 PHE A CA 1
ATOM 897 C C . PHE A 1 109 ? 7.299 6.772 -0.767 1.00 72.88 109 PHE A C 1
ATOM 899 O O . PHE A 1 109 ? 6.504 7.200 0.071 1.00 72.88 109 PHE A O 1
ATOM 906 N N . TYR A 1 110 ? 6.891 6.234 -1.922 1.00 75.19 110 TYR A N 1
ATOM 907 C CA . TYR A 1 110 ? 5.482 6.172 -2.311 1.00 75.19 110 TYR A CA 1
ATOM 908 C C . TYR A 1 110 ? 4.637 5.322 -1.354 1.00 75.19 110 TYR A C 1
ATOM 910 O O . TYR A 1 110 ? 3.482 5.666 -1.099 1.00 75.19 110 TYR A O 1
ATOM 918 N N . ALA A 1 111 ? 5.181 4.232 -0.797 1.00 83.62 111 ALA A N 1
ATOM 919 C CA . ALA A 1 111 ? 4.476 3.429 0.203 1.00 83.62 111 ALA A CA 1
ATOM 920 C C . ALA A 1 111 ? 4.169 4.240 1.468 1.00 83.62 111 ALA A C 1
ATOM 922 O O . ALA A 1 111 ? 3.056 4.167 1.991 1.00 83.62 111 ALA A O 1
ATOM 923 N N . GLU A 1 112 ? 5.130 5.029 1.952 1.00 83.56 112 GLU A N 1
ATOM 924 C CA . GLU A 1 112 ? 4.951 5.874 3.133 1.00 83.56 112 GLU A CA 1
ATOM 925 C C . GLU A 1 112 ? 3.892 6.958 2.892 1.00 83.56 112 GLU A C 1
ATOM 927 O O . GLU A 1 112 ? 2.968 7.098 3.699 1.00 83.56 112 GLU A O 1
ATOM 932 N N . GLU A 1 113 ? 3.958 7.664 1.761 1.00 78.81 113 GLU A N 1
ATOM 933 C CA . GLU A 1 113 ? 2.952 8.665 1.387 1.00 78.81 113 GLU A CA 1
ATOM 934 C C . GLU A 1 113 ? 1.555 8.046 1.264 1.00 78.81 113 GLU A C 1
ATOM 936 O O . GLU A 1 113 ? 0.609 8.501 1.915 1.00 78.81 113 GLU A O 1
ATOM 941 N N . THR A 1 114 ? 1.440 6.952 0.507 1.00 81.88 114 THR A N 1
ATOM 942 C CA . THR A 1 114 ? 0.176 6.232 0.296 1.00 81.88 114 THR A CA 1
ATOM 943 C C . THR A 1 114 ? -0.411 5.751 1.621 1.00 81.88 114 THR A C 1
ATOM 945 O O . THR A 1 114 ? -1.609 5.888 1.871 1.00 81.88 114 THR A O 1
ATOM 948 N N . ALA A 1 115 ? 0.419 5.223 2.524 1.00 87.88 115 ALA A N 1
ATOM 949 C CA . ALA A 1 115 ? -0.047 4.719 3.808 1.00 87.88 115 ALA A CA 1
ATOM 950 C C . ALA A 1 115 ? -0.571 5.805 4.739 1.00 87.88 115 ALA A C 1
ATOM 952 O O . ALA A 1 115 ? -1.569 5.583 5.429 1.00 87.88 115 ALA A O 1
ATOM 953 N N . ARG A 1 116 ? 0.057 6.979 4.742 1.00 84.50 116 ARG A N 1
ATOM 954 C CA . ARG A 1 116 ? -0.434 8.122 5.515 1.00 84.50 116 ARG A CA 1
ATOM 955 C C . ARG A 1 116 ? -1.754 8.641 4.965 1.00 84.50 116 ARG A C 1
ATOM 957 O O . ARG A 1 116 ? -2.691 8.840 5.736 1.00 84.50 116 ARG A O 1
ATOM 964 N N . GLN A 1 117 ? -1.845 8.790 3.644 1.00 78.50 117 GLN A N 1
ATOM 965 C CA . GLN A 1 117 ? -3.066 9.222 2.967 1.00 78.50 117 GLN A CA 1
ATOM 966 C C . GLN A 1 117 ? -4.223 8.266 3.259 1.00 78.50 117 GLN A C 1
ATOM 968 O O . GLN A 1 117 ? -5.268 8.682 3.758 1.00 78.50 117 GLN A O 1
ATOM 973 N N . HIS A 1 118 ? -4.028 6.968 3.023 1.00 84.31 118 HIS A N 1
ATOM 974 C CA . HIS A 1 118 ? -5.078 5.979 3.238 1.00 84.31 118 HIS A CA 1
ATOM 975 C C . HIS A 1 118 ? -5.497 5.887 4.705 1.00 84.31 118 HIS A C 1
ATOM 977 O O . HIS A 1 118 ? -6.690 5.785 4.994 1.00 84.31 118 HIS A O 1
ATOM 983 N N . TYR A 1 119 ? -4.550 5.973 5.640 1.00 86.81 119 TYR A N 1
ATOM 984 C CA . TYR A 1 119 ? -4.870 5.974 7.063 1.00 86.81 119 TYR A CA 1
ATOM 985 C C . TYR A 1 119 ? -5.713 7.186 7.473 1.00 86.81 119 TYR A C 1
ATOM 987 O O . TYR A 1 119 ? -6.709 7.021 8.181 1.00 86.81 119 TYR A O 1
ATOM 995 N N . LEU A 1 120 ? -5.350 8.386 7.012 1.00 81.06 120 LEU A N 1
ATOM 996 C CA . LEU A 1 120 ? -6.107 9.605 7.285 1.00 81.06 120 LEU A CA 1
ATOM 997 C C . LEU A 1 120 ? -7.551 9.461 6.796 1.00 81.06 120 LEU A C 1
ATOM 999 O O . LEU A 1 120 ? -8.490 9.669 7.560 1.00 81.06 120 LEU A O 1
ATOM 1003 N N . LEU A 1 121 ? -7.735 9.037 5.547 1.00 79.12 121 LEU A N 1
ATOM 1004 C CA . LEU A 1 121 ? -9.057 8.959 4.926 1.00 79.12 121 LEU A CA 1
ATOM 1005 C C . LEU A 1 121 ? -9.955 7.926 5.568 1.00 79.12 121 LEU A C 1
ATOM 1007 O O . LEU A 1 121 ? -11.093 8.223 5.924 1.00 79.12 121 LEU A O 1
ATOM 1011 N N . THR A 1 122 ? -9.422 6.727 5.768 1.00 82.75 122 THR A N 1
ATOM 1012 C CA . THR A 1 122 ? -10.173 5.645 6.398 1.00 82.75 122 THR A CA 1
ATOM 1013 C C . THR A 1 122 ? -10.540 5.977 7.840 1.00 82.75 122 THR A C 1
ATOM 1015 O O . THR A 1 122 ? -11.631 5.625 8.287 1.00 82.75 122 THR A O 1
ATOM 1018 N N . THR A 1 123 ? -9.678 6.698 8.563 1.00 84.00 123 THR A N 1
ATOM 1019 C CA . THR A 1 123 ? -9.968 7.142 9.933 1.00 84.00 123 THR A CA 1
ATOM 1020 C C . THR A 1 123 ? -11.022 8.251 9.972 1.00 84.00 123 THR A C 1
ATOM 1022 O O . THR A 1 123 ? -11.833 8.276 10.895 1.00 84.00 123 THR A O 1
ATOM 1025 N N . LEU A 1 124 ? -11.043 9.137 8.973 1.00 78.31 124 LEU A N 1
ATOM 1026 C CA . LEU A 1 124 ? -12.023 10.221 8.849 1.00 78.31 124 LEU A CA 1
ATOM 1027 C C . LEU A 1 124 ? -13.335 9.802 8.162 1.00 78.31 124 LEU A C 1
ATOM 1029 O O . LEU A 1 124 ? -14.256 10.608 8.082 1.00 78.31 124 LEU A O 1
ATOM 1033 N N . GLY A 1 125 ? -13.438 8.564 7.670 1.00 77.81 125 GLY A N 1
ATOM 1034 C CA . GLY A 1 125 ? -14.615 8.087 6.937 1.00 77.81 125 GLY A CA 1
ATOM 1035 C C . GLY A 1 125 ? -14.781 8.727 5.554 1.00 77.81 125 GLY A C 1
ATOM 1036 O O . GLY A 1 125 ? -15.893 8.778 5.033 1.00 77.81 125 GLY A O 1
ATOM 1037 N N . LEU A 1 126 ? -13.689 9.223 4.967 1.00 75.88 126 LEU A N 1
ATOM 1038 C CA . LEU A 1 126 ? -13.677 9.862 3.653 1.00 75.88 126 LEU A CA 1
ATOM 1039 C C . LEU A 1 126 ? -13.396 8.837 2.536 1.00 75.88 126 LEU A C 1
ATOM 1041 O O . LEU A 1 126 ? -12.620 7.900 2.747 1.00 75.88 126 LEU A O 1
ATOM 1045 N N . PRO A 1 127 ? -13.984 8.998 1.335 1.00 71.19 127 PRO A N 1
ATOM 1046 C CA . PRO A 1 127 ? -13.749 8.087 0.217 1.00 71.19 127 PRO A CA 1
ATOM 1047 C C . PRO A 1 127 ? -12.396 8.354 -0.456 1.00 71.19 127 PRO A C 1
ATOM 1049 O O . PRO A 1 127 ? -12.009 9.505 -0.610 1.00 71.19 127 PRO A O 1
ATOM 1052 N N . PHE A 1 128 ? -11.722 7.309 -0.959 1.00 66.12 128 PHE A N 1
ATOM 1053 C CA . PHE A 1 128 ? -10.415 7.400 -1.646 1.00 66.12 128 PHE A CA 1
ATOM 1054 C C . PHE A 1 128 ? -10.400 8.237 -2.940 1.00 66.12 128 PHE A C 1
ATOM 1056 O O . PHE A 1 128 ? -9.334 8.530 -3.471 1.00 66.12 128 PHE A O 1
ATOM 1063 N N . SER A 1 129 ? -11.565 8.616 -3.465 1.00 59.28 129 SER A N 1
ATOM 1064 C CA . SER A 1 129 ? -11.711 9.455 -4.659 1.00 59.28 129 SER A CA 1
ATOM 1065 C C . SER A 1 129 ? -11.906 10.945 -4.348 1.00 59.28 129 SER A C 1
ATOM 1067 O O . SER A 1 129 ? -12.128 11.730 -5.267 1.00 59.28 129 SER A O 1
ATOM 1069 N N . ASP A 1 130 ? -11.901 11.346 -3.073 1.00 58.62 130 ASP A N 1
ATOM 1070 C CA . ASP A 1 130 ? -12.123 12.736 -2.665 1.00 58.62 130 ASP A CA 1
ATOM 1071 C C . ASP A 1 130 ? -10.912 13.626 -2.996 1.00 58.62 130 ASP A C 1
ATOM 1073 O O . ASP A 1 130 ? -9.783 13.352 -2.604 1.00 58.62 130 ASP A O 1
ATOM 1077 N N . GLN A 1 131 ? -11.118 14.751 -3.679 1.00 53.91 131 GLN A N 1
ATOM 1078 C CA . GLN A 1 131 ? -10.031 15.668 -4.041 1.00 53.91 131 GLN A CA 1
ATOM 1079 C C . GLN A 1 131 ? -9.354 16.327 -2.821 1.00 53.91 131 GLN A C 1
ATOM 1081 O O . GLN A 1 131 ? -8.208 16.775 -2.906 1.00 53.91 131 GLN A O 1
ATOM 1086 N N . SER A 1 132 ? -10.014 16.313 -1.660 1.00 52.06 132 SER A N 1
ATOM 1087 C CA . SER A 1 132 ? -9.454 16.706 -0.358 1.00 52.06 132 SER A CA 1
ATOM 1088 C C . SER A 1 132 ? -8.231 15.867 0.041 1.00 52.06 132 SER A C 1
ATOM 1090 O O . SER A 1 132 ? -7.394 16.326 0.818 1.00 52.06 132 SER A O 1
ATOM 1092 N N . ILE A 1 133 ? -8.096 14.669 -0.540 1.00 51.53 133 ILE A N 1
ATOM 1093 C CA . ILE A 1 133 ? -6.957 13.752 -0.400 1.00 51.53 133 ILE A CA 1
ATOM 1094 C C . ILE A 1 133 ? -5.689 14.350 -0.962 1.00 51.53 133 ILE A C 1
ATOM 1096 O O . ILE A 1 133 ? -4.647 14.274 -0.322 1.00 51.53 133 ILE A O 1
ATOM 1100 N N . TYR A 1 134 ? -5.764 14.953 -2.145 1.00 51.94 134 TYR A N 1
ATOM 1101 C CA . TYR A 1 134 ? -4.597 15.531 -2.802 1.00 51.94 134 TYR A CA 1
ATOM 1102 C C . TYR A 1 134 ? -4.006 16.662 -1.951 1.00 51.94 134 TYR A C 1
ATOM 1104 O O . TYR A 1 134 ? -2.795 16.752 -1.766 1.00 51.94 134 TYR A O 1
ATOM 1112 N N . ASN A 1 135 ? -4.875 17.457 -1.320 1.00 50.41 135 ASN A N 1
ATOM 1113 C CA . ASN A 1 135 ? -4.463 18.492 -0.378 1.00 50.41 135 ASN A CA 1
ATOM 1114 C C . ASN A 1 135 ? -3.813 17.877 0.872 1.00 50.41 135 ASN A C 1
ATOM 1116 O O . ASN A 1 135 ? -2.723 18.285 1.252 1.00 50.41 135 ASN A O 1
ATOM 1120 N N . ALA A 1 136 ? -4.417 16.850 1.476 1.00 49.72 136 ALA A N 1
ATOM 1121 C CA . ALA A 1 136 ? -3.827 16.163 2.627 1.00 49.72 136 ALA A CA 1
ATOM 1122 C C . ALA A 1 136 ? -2.481 15.478 2.312 1.00 49.72 136 ALA A C 1
ATOM 1124 O O . ALA A 1 136 ? -1.572 15.485 3.136 1.00 49.72 136 ALA A O 1
ATOM 1125 N N . SER A 1 137 ? -2.343 14.934 1.103 1.00 50.97 137 SER A N 1
ATOM 1126 C CA . SER A 1 137 ? -1.119 14.320 0.578 1.00 50.97 137 SER A CA 1
ATOM 1127 C C . SER A 1 137 ? 0.020 15.332 0.513 1.00 50.97 137 SER A C 1
ATOM 1129 O O . SER A 1 137 ? 1.098 15.062 1.030 1.00 50.97 137 SER A O 1
ATOM 1131 N N . MET A 1 138 ? -0.254 16.531 -0.019 1.00 50.59 138 MET A N 1
ATOM 1132 C CA . MET A 1 138 ? 0.726 17.618 -0.047 1.00 50.59 138 MET A CA 1
ATOM 1133 C C . MET A 1 138 ? 1.102 18.129 1.352 1.00 50.59 138 MET A C 1
ATOM 1135 O O . MET A 1 138 ? 2.218 18.599 1.546 1.00 50.59 138 MET A O 1
ATOM 1139 N N . ALA A 1 139 ? 0.193 18.057 2.330 1.00 48.69 139 ALA A N 1
ATOM 1140 C CA . ALA A 1 139 ? 0.472 18.457 3.713 1.00 48.69 139 ALA A CA 1
ATOM 1141 C C . ALA A 1 139 ? 1.526 17.558 4.381 1.00 48.69 139 ALA A C 1
ATOM 1143 O O . ALA A 1 139 ? 2.306 18.017 5.212 1.00 48.69 139 ALA A O 1
ATOM 1144 N N . LEU A 1 140 ? 1.542 16.275 4.009 1.00 52.97 140 LEU A N 1
ATOM 1145 C CA . LEU A 1 140 ? 2.382 15.232 4.601 1.00 52.97 140 LEU A CA 1
ATOM 1146 C C . LEU A 1 140 ? 3.762 15.105 3.932 1.00 52.97 140 LEU A C 1
ATOM 1148 O O . LEU A 1 140 ? 4.660 14.491 4.509 1.00 52.97 140 LEU A O 1
ATOM 1152 N N . SER A 1 141 ? 3.932 15.674 2.737 1.00 51.38 141 SER A N 1
ATOM 1153 C CA . SER A 1 141 ? 5.142 15.566 1.911 1.00 51.38 141 SER A CA 1
ATOM 1154 C C . SER A 1 141 ? 6.183 16.672 2.159 1.00 51.38 141 SER A C 1
ATOM 1156 O O . SER A 1 141 ? 7.256 16.645 1.562 1.00 51.38 141 SER A O 1
ATOM 1158 N N . PHE A 1 142 ? 5.927 17.647 3.043 1.00 46.91 142 PHE A N 1
ATOM 1159 C CA . PHE A 1 142 ? 6.913 18.691 3.354 1.00 46.91 142 PHE A CA 1
ATOM 1160 C C . PHE A 1 142 ? 8.017 18.190 4.305 1.00 46.91 142 PHE A C 1
ATOM 1162 O O . PHE A 1 142 ? 7.758 17.659 5.389 1.00 46.91 142 PHE A O 1
ATOM 1169 N N . SER A 1 143 ? 9.277 18.387 3.911 1.00 41.34 143 SER A N 1
ATOM 1170 C CA . SER A 1 143 ? 10.483 18.241 4.740 1.00 41.34 143 SER A CA 1
ATOM 1171 C C . SER A 1 143 ? 10.722 19.506 5.585 1.00 41.34 143 SER A C 1
ATOM 1173 O O . SER A 1 143 ? 10.619 20.606 5.051 1.00 41.34 143 SER A O 1
ATOM 1175 N N . GLY A 1 144 ? 11.038 19.363 6.880 1.00 46.84 144 GLY A N 1
ATOM 1176 C CA . GLY A 1 144 ? 11.204 20.465 7.851 1.00 46.84 144 GLY A CA 1
ATOM 1177 C C . GLY A 1 144 ? 11.149 19.976 9.310 1.00 46.84 144 GLY A C 1
ATOM 1178 O O . GLY A 1 144 ? 10.917 18.783 9.531 1.00 46.84 144 GLY A O 1
ATOM 1179 N N . GLU A 1 145 ? 11.358 20.848 10.300 1.00 49.97 145 GLU A N 1
ATOM 1180 C CA . GLU A 1 145 ? 11.133 20.515 11.718 1.00 49.97 145 GLU A CA 1
ATOM 1181 C C . GLU A 1 145 ? 9.627 20.347 12.002 1.00 49.97 145 GLU A C 1
ATOM 1183 O O . GLU A 1 145 ? 8.779 20.923 11.321 1.00 49.97 145 GLU A O 1
ATOM 1188 N N . VAL A 1 146 ? 9.270 19.485 12.962 1.00 50.34 146 VAL A N 1
ATOM 1189 C CA . VAL A 1 146 ? 7.877 19.050 13.209 1.00 50.34 146 VAL A CA 1
ATOM 1190 C C . VAL A 1 146 ? 6.945 20.229 13.523 1.00 50.34 146 VAL A C 1
ATOM 1192 O O . VAL A 1 146 ? 5.786 20.208 13.117 1.00 50.34 146 VAL A O 1
ATOM 1195 N N . GLU A 1 147 ? 7.448 21.264 14.194 1.00 51.31 147 GLU A N 1
ATOM 1196 C CA . GLU A 1 147 ? 6.661 22.432 14.609 1.00 51.31 147 GLU A CA 1
ATOM 1197 C C . GLU A 1 147 ? 6.239 23.305 13.410 1.00 51.31 147 GLU A C 1
ATOM 1199 O O . GLU A 1 147 ? 5.050 23.602 13.277 1.00 51.31 147 GLU A O 1
ATOM 1204 N N . ASP A 1 148 ? 7.141 23.568 12.457 1.00 52.97 148 ASP A N 1
ATOM 1205 C CA . ASP A 1 148 ? 6.834 24.315 11.222 1.00 52.97 148 ASP A CA 1
ATOM 1206 C C . ASP A 1 148 ? 5.871 23.550 10.300 1.00 52.97 148 ASP A C 1
ATOM 1208 O O . ASP A 1 148 ? 4.994 24.132 9.653 1.00 52.97 148 ASP A O 1
ATOM 1212 N N . LYS A 1 149 ? 5.997 22.215 10.247 1.00 52.75 149 LYS A N 1
ATOM 1213 C CA . LYS A 1 149 ? 5.067 21.368 9.485 1.00 52.75 149 LYS A CA 1
ATOM 1214 C C . LYS A 1 149 ? 3.670 21.421 10.062 1.00 52.75 149 LYS A C 1
ATOM 1216 O O . LYS A 1 149 ? 2.712 21.435 9.300 1.00 52.75 149 LYS A O 1
ATOM 1221 N N . ILE A 1 150 ? 3.554 21.419 11.387 1.00 52.03 150 ILE A N 1
ATOM 1222 C CA . ILE A 1 150 ? 2.268 21.460 12.071 1.00 52.03 150 ILE A CA 1
ATOM 1223 C C . ILE A 1 150 ? 1.572 22.791 11.777 1.00 52.03 150 ILE A C 1
ATOM 1225 O O . ILE A 1 150 ? 0.402 22.762 11.419 1.00 52.03 150 ILE A O 1
ATOM 1229 N N . GLU A 1 151 ? 2.262 23.930 11.834 1.00 57.22 151 GLU A N 1
ATOM 1230 C CA . GLU A 1 151 ? 1.659 25.246 11.569 1.00 57.22 151 GLU A CA 1
ATOM 1231 C C . GLU A 1 151 ? 1.253 25.424 10.087 1.00 57.22 151 GLU A C 1
ATOM 1233 O O . GLU A 1 151 ? 0.122 25.819 9.779 1.00 57.22 151 GLU A O 1
ATOM 1238 N N . LEU A 1 152 ? 2.107 25.003 9.142 1.00 56.50 152 LEU A N 1
ATOM 1239 C CA . LEU A 1 152 ? 1.794 25.039 7.706 1.00 56.50 152 LEU A CA 1
ATOM 1240 C C . LEU A 1 152 ? 0.691 24.032 7.321 1.00 56.50 152 LEU A C 1
ATOM 1242 O O . LEU A 1 152 ? -0.175 24.335 6.491 1.00 56.50 152 LEU A O 1
ATOM 1246 N N . ALA A 1 153 ? 0.700 22.843 7.943 1.00 52.94 153 ALA A N 1
ATOM 1247 C CA . ALA A 1 153 ? -0.362 21.843 7.833 1.00 52.94 153 ALA A CA 1
ATOM 1248 C C . ALA A 1 153 ? -1.697 22.391 8.379 1.00 52.94 153 ALA A C 1
ATOM 1250 O O . ALA A 1 153 ? -2.764 22.183 7.791 1.00 52.94 153 ALA A O 1
ATOM 1251 N N . GLN A 1 154 ? -1.637 23.123 9.495 1.00 55.38 154 GLN A N 1
ATOM 1252 C CA . GLN A 1 154 ? -2.785 23.694 10.197 1.00 55.38 154 GLN A CA 1
ATOM 1253 C C . GLN A 1 154 ? -3.515 24.764 9.378 1.00 55.38 154 GLN A C 1
ATOM 1255 O O . GLN A 1 154 ? -4.741 24.713 9.296 1.00 55.38 154 GLN A O 1
ATOM 1260 N N . GLU A 1 155 ? -2.817 25.715 8.753 1.00 59.91 155 GLU A N 1
ATOM 1261 C CA . GLU A 1 155 ? -3.500 26.780 7.999 1.00 59.91 155 GLU A CA 1
ATOM 1262 C C . GLU A 1 155 ? -4.006 26.317 6.632 1.00 59.91 155 GLU A C 1
ATOM 1264 O O . GLU A 1 155 ? -5.149 26.593 6.262 1.00 59.91 155 GLU A O 1
ATOM 1269 N N . LYS A 1 156 ? -3.178 25.595 5.868 1.00 57.78 156 LYS A N 1
ATOM 1270 C CA . LYS A 1 156 ? -3.506 25.267 4.472 1.00 57.78 156 LYS A CA 1
ATOM 1271 C C . LYS A 1 156 ? -4.397 24.038 4.319 1.00 57.78 156 LYS A C 1
ATOM 1273 O O . LYS A 1 156 ? -5.085 23.927 3.305 1.00 57.78 156 LYS A O 1
ATOM 1278 N N . PHE A 1 157 ? -4.403 23.126 5.295 1.00 61.38 157 PHE A N 1
ATOM 1279 C CA . PHE A 1 157 ? -4.987 21.793 5.108 1.00 61.38 157 PHE A CA 1
ATOM 1280 C C . PHE A 1 157 ? -6.005 21.403 6.178 1.00 61.38 157 PHE A C 1
ATOM 1282 O O . PHE A 1 157 ? -7.011 20.778 5.834 1.00 61.38 157 PHE A O 1
ATOM 1289 N N . ALA A 1 158 ? -5.817 21.814 7.440 1.00 62.59 158 ALA A N 1
ATOM 1290 C CA . ALA A 1 158 ? -6.793 21.507 8.485 1.00 62.59 158 ALA A CA 1
ATOM 1291 C C . ALA A 1 158 ? -8.139 22.202 8.237 1.00 62.59 158 ALA A C 1
ATOM 1293 O O . ALA A 1 158 ? -9.168 21.553 8.356 1.00 62.59 158 ALA A O 1
ATOM 1294 N N . GLN A 1 159 ? -8.162 23.462 7.785 1.00 63.44 159 GLN A N 1
ATOM 1295 C CA . GLN A 1 159 ? -9.428 24.150 7.485 1.00 63.44 159 GLN A CA 1
ATOM 1296 C C . GLN A 1 159 ? -10.259 23.467 6.373 1.00 63.44 159 GLN A C 1
ATOM 1298 O O . GLN A 1 159 ? -11.456 23.255 6.584 1.00 63.44 159 GLN A O 1
ATOM 1303 N N . PRO A 1 160 ? -9.691 23.098 5.204 1.00 63.19 160 PRO A N 1
ATOM 1304 C CA . PRO A 1 160 ? -10.418 22.307 4.210 1.00 63.19 160 PRO A CA 1
ATOM 1305 C C . PRO A 1 160 ? -10.888 20.943 4.734 1.00 63.19 160 PRO A C 1
ATOM 1307 O O . PRO A 1 160 ? -12.034 20.566 4.496 1.00 63.19 160 PRO A O 1
ATOM 1310 N N . LEU A 1 161 ? -10.039 20.216 5.470 1.00 64.81 161 LEU A N 1
ATOM 1311 C CA . LEU A 1 161 ? -10.390 18.897 6.006 1.00 64.81 161 LEU A CA 1
ATOM 1312 C C . LEU A 1 161 ? -11.457 18.974 7.103 1.00 64.81 161 LEU A C 1
ATOM 1314 O O . LEU A 1 161 ? -12.365 18.153 7.105 1.00 64.81 161 LEU A O 1
ATOM 1318 N N . GLU A 1 162 ? -11.408 19.968 7.990 1.00 65.69 162 GLU A N 1
ATOM 1319 C CA . GLU A 1 162 ? -12.435 20.219 9.011 1.00 65.69 162 GLU A CA 1
ATOM 1320 C C . GLU A 1 162 ? -13.804 20.459 8.370 1.00 65.69 162 GLU A C 1
ATOM 1322 O O . GLU A 1 162 ? -14.799 19.871 8.797 1.00 65.69 162 GLU A O 1
ATOM 1327 N N . ARG A 1 163 ? -13.852 21.273 7.305 1.00 68.38 163 ARG A N 1
ATOM 1328 C CA . ARG A 1 163 ? -15.090 21.540 6.559 1.00 68.38 163 ARG A CA 1
ATOM 1329 C C . ARG A 1 163 ? -15.630 20.293 5.864 1.00 68.38 163 ARG A C 1
ATOM 1331 O O . ARG A 1 163 ? -16.839 20.084 5.875 1.00 68.38 163 ARG A O 1
ATOM 1338 N N . ASN A 1 164 ? -14.756 19.476 5.279 1.00 66.25 164 ASN A N 1
ATOM 1339 C CA . ASN A 1 164 ? -15.172 18.342 4.452 1.00 66.25 164 ASN A CA 1
ATOM 1340 C C . ASN A 1 164 ? -15.478 17.081 5.272 1.00 66.25 164 ASN A C 1
ATOM 1342 O O . ASN A 1 164 ? -16.428 16.368 4.966 1.00 66.25 164 ASN A O 1
ATOM 1346 N N . ALA A 1 165 ? -14.711 16.817 6.329 1.00 66.69 165 ALA A N 1
ATOM 1347 C CA . ALA A 1 165 ? -14.888 15.644 7.182 1.00 66.69 165 ALA A CA 1
ATOM 1348 C C . ALA A 1 165 ? -15.848 15.881 8.360 1.00 66.69 165 ALA A C 1
ATOM 1350 O O . ALA A 1 165 ? -16.200 14.926 9.048 1.00 66.69 165 ALA A O 1
ATOM 1351 N N . ASN A 1 166 ? -16.276 17.128 8.605 1.00 75.06 166 ASN A N 1
ATOM 1352 C CA . ASN A 1 166 ? -17.180 17.498 9.701 1.00 75.06 166 ASN A CA 1
ATOM 1353 C C . ASN A 1 166 ? -16.734 16.930 11.069 1.00 75.06 166 ASN A C 1
ATOM 1355 O O . ASN A 1 166 ? -17.541 16.453 11.869 1.00 75.06 166 ASN A O 1
ATOM 1359 N N . VAL A 1 167 ? -15.422 16.946 11.324 1.00 75.31 167 VAL A N 1
ATOM 1360 C CA . VAL A 1 167 ? -14.806 16.448 12.562 1.00 75.31 167 VAL A CA 1
ATOM 1361 C C . VAL A 1 167 ? -14.218 17.593 13.384 1.00 75.31 167 VAL A C 1
ATOM 1363 O O . VAL A 1 167 ? -13.702 18.558 12.818 1.00 75.31 167 VAL A O 1
ATOM 1366 N N . PRO A 1 168 ? -14.221 17.490 14.726 1.00 78.94 168 PRO A N 1
ATOM 1367 C CA . PRO A 1 168 ? -13.558 18.473 15.571 1.00 78.94 168 PRO A CA 1
ATOM 1368 C C . PRO A 1 168 ? -12.059 18.571 15.262 1.00 78.94 168 PRO A C 1
ATOM 1370 O O . PRO A 1 168 ? -11.372 17.554 15.157 1.00 78.94 168 PRO A O 1
ATOM 1373 N N . ARG A 1 169 ? -11.523 19.797 15.236 1.00 74.69 169 ARG A N 1
ATOM 1374 C CA . ARG A 1 169 ? -10.091 20.090 15.028 1.00 74.69 169 ARG A CA 1
ATOM 1375 C C . ARG A 1 169 ? -9.157 19.221 15.870 1.00 74.69 169 ARG A C 1
ATOM 1377 O O . ARG A 1 169 ? -8.160 18.709 15.375 1.00 74.69 169 ARG A O 1
ATOM 1384 N N . ARG A 1 170 ? -9.494 19.018 17.146 1.00 79.00 170 ARG A N 1
ATOM 1385 C CA . ARG A 1 170 ? -8.716 18.164 18.057 1.00 79.00 170 ARG A CA 1
ATOM 1386 C C . ARG A 1 170 ? -8.604 16.726 17.540 1.00 79.00 170 ARG A C 1
ATOM 1388 O O . ARG A 1 170 ? -7.516 16.169 17.541 1.00 79.00 170 ARG A O 1
ATOM 1395 N N . THR A 1 171 ? -9.708 16.157 17.059 1.00 79.00 171 THR A N 1
ATOM 1396 C CA . THR A 1 171 ? -9.729 14.816 16.466 1.00 79.00 171 THR A CA 1
ATOM 1397 C C . THR A 1 171 ? -8.857 14.760 15.217 1.00 79.00 171 THR A C 1
ATOM 1399 O O . THR A 1 171 ? -8.098 13.812 15.058 1.00 79.00 171 THR A O 1
ATOM 1402 N N . LEU A 1 172 ? -8.908 15.785 14.362 1.00 75.19 172 LEU A N 1
ATOM 1403 C CA . LEU A 1 172 ? -8.066 15.851 13.167 1.00 75.19 172 LEU A CA 1
ATOM 1404 C C . LEU A 1 172 ? -6.567 15.876 13.514 1.00 75.19 172 LEU A C 1
ATOM 1406 O O . LEU A 1 172 ? -5.794 15.128 12.920 1.00 75.19 172 LEU A O 1
ATOM 1410 N N . LEU A 1 173 ? -6.163 16.673 14.508 1.00 74.31 173 LEU A N 1
ATOM 1411 C CA . LEU A 1 173 ? -4.772 16.735 14.979 1.00 74.31 173 LEU A CA 1
ATOM 1412 C C . LEU A 1 173 ? -4.293 15.394 15.553 1.00 74.31 173 LEU A C 1
ATOM 1414 O O . LEU A 1 173 ? -3.191 14.951 15.230 1.00 74.31 173 LEU A O 1
ATOM 1418 N N . ASP A 1 174 ? -5.134 14.715 16.338 1.00 80.56 174 ASP A N 1
ATOM 1419 C CA . ASP A 1 174 ? -4.818 13.388 16.878 1.00 80.56 174 ASP A CA 1
ATOM 1420 C C . ASP A 1 174 ? -4.627 12.347 15.759 1.00 80.56 174 ASP A C 1
ATOM 1422 O O . ASP A 1 174 ? -3.766 11.468 15.860 1.00 80.56 174 ASP A O 1
ATOM 1426 N N . VAL A 1 175 ? -5.415 12.432 14.680 1.00 80.69 175 VAL A N 1
ATOM 1427 C CA . VAL A 1 175 ? -5.279 11.546 13.513 1.00 80.69 175 VAL A CA 1
ATOM 1428 C C . VAL A 1 175 ? -4.003 11.859 12.736 1.00 80.69 175 VAL A C 1
ATOM 1430 O O . VAL A 1 175 ? -3.260 10.931 12.417 1.00 80.69 175 VAL A O 1
ATOM 1433 N N . LEU A 1 176 ? -3.703 13.136 12.477 1.00 76.25 176 LEU A N 1
ATOM 1434 C CA . LEU A 1 176 ? -2.480 13.558 11.783 1.00 76.25 176 LEU A CA 1
ATOM 1435 C C . LEU A 1 176 ? -1.218 13.106 12.528 1.00 76.25 176 LEU A C 1
ATOM 1437 O O . LEU A 1 176 ? -0.350 12.485 11.923 1.00 76.25 176 LEU A O 1
ATOM 1441 N N . ALA A 1 177 ? -1.164 13.287 13.851 1.00 77.06 177 ALA A N 1
ATOM 1442 C CA . ALA A 1 177 ? -0.041 12.819 14.667 1.00 77.06 177 ALA A CA 1
ATOM 1443 C C . ALA A 1 177 ? 0.164 11.294 14.580 1.00 77.06 177 ALA A C 1
ATOM 1445 O O . ALA A 1 177 ? 1.286 10.792 14.645 1.00 77.06 177 ALA A O 1
ATOM 1446 N N . ARG A 1 178 ? -0.920 10.526 14.411 1.00 81.12 178 ARG A N 1
ATOM 1447 C CA . ARG A 1 178 ? -0.849 9.069 14.228 1.00 81.12 178 ARG A CA 1
ATOM 1448 C C . ARG A 1 178 ? -0.463 8.666 12.806 1.00 81.12 178 ARG A C 1
ATOM 1450 O O . ARG A 1 178 ? 0.119 7.590 12.646 1.00 81.12 178 ARG A O 1
ATOM 1457 N N . CYS A 1 179 ? -0.742 9.496 11.797 1.00 80.88 179 CYS A N 1
ATOM 1458 C CA . CYS A 1 179 ? -0.355 9.235 10.408 1.00 80.88 179 CYS A CA 1
ATOM 1459 C C . CYS A 1 179 ? 1.160 9.054 10.283 1.00 80.88 179 CYS A C 1
ATOM 1461 O O . CYS A 1 179 ? 1.595 8.123 9.615 1.00 80.88 179 CYS A O 1
ATOM 1463 N N . ASP A 1 180 ? 1.962 9.846 10.994 1.00 78.06 180 ASP A N 1
ATOM 1464 C CA . ASP A 1 180 ? 3.430 9.794 10.909 1.00 78.06 180 ASP A CA 1
ATOM 1465 C C . ASP A 1 180 ? 4.034 8.427 11.257 1.00 78.06 180 ASP A C 1
ATOM 1467 O O . ASP A 1 180 ? 5.108 8.072 10.761 1.00 78.06 180 ASP A O 1
ATOM 1471 N N . SER A 1 181 ? 3.320 7.631 12.060 1.00 83.69 181 SER A N 1
ATOM 1472 C CA . SER A 1 181 ? 3.719 6.267 12.420 1.00 83.69 181 SER A CA 1
ATOM 1473 C C . SER A 1 181 ? 3.553 5.243 11.289 1.00 83.69 181 SER A C 1
ATOM 1475 O O . SER A 1 181 ? 4.103 4.141 11.382 1.00 83.69 181 SER A O 1
ATOM 1477 N N . ARG A 1 182 ? 2.804 5.583 10.233 1.00 86.50 182 ARG A N 1
ATOM 1478 C CA . ARG A 1 182 ? 2.558 4.727 9.068 1.00 86.50 182 ARG A CA 1
ATOM 1479 C C . ARG A 1 182 ? 3.732 4.821 8.103 1.00 86.50 182 ARG A C 1
ATOM 1481 O O . ARG A 1 182 ? 4.160 5.918 7.752 1.00 86.50 182 ARG A O 1
ATOM 1488 N N . LYS A 1 183 ? 4.240 3.659 7.686 1.00 85.94 183 LYS A N 1
ATOM 1489 C CA . LYS A 1 183 ? 5.383 3.542 6.760 1.00 85.94 183 LYS A CA 1
ATOM 1490 C C . LYS A 1 183 ? 5.078 2.726 5.506 1.00 85.94 183 LYS A C 1
ATOM 1492 O O . LYS A 1 183 ? 5.916 2.636 4.622 1.00 85.94 183 LYS A O 1
ATOM 1497 N N . GLY A 1 184 ? 3.882 2.147 5.430 1.00 89.38 184 GLY A N 1
ATOM 1498 C CA . GLY A 1 184 ? 3.422 1.435 4.247 1.00 89.38 184 GLY A CA 1
ATOM 1499 C C . GLY A 1 184 ? 4.045 0.060 4.031 1.00 89.38 184 GLY A C 1
ATOM 1500 O O . GLY A 1 184 ? 4.822 -0.468 4.836 1.00 89.38 184 GLY A O 1
ATOM 1501 N N . VAL A 1 185 ? 3.603 -0.547 2.938 1.00 89.88 185 VAL A N 1
ATOM 1502 C CA . VAL A 1 185 ? 3.922 -1.905 2.505 1.00 89.88 185 VAL A CA 1
ATOM 1503 C C . VAL A 1 185 ? 4.409 -1.829 1.066 1.00 89.88 185 VAL A C 1
ATOM 1505 O O . VAL A 1 185 ? 3.806 -1.128 0.263 1.00 89.88 185 VAL A O 1
ATOM 1508 N N . VAL A 1 186 ? 5.460 -2.561 0.720 1.00 88.38 186 VAL A N 1
ATOM 1509 C CA . VAL A 1 186 ? 5.878 -2.741 -0.675 1.00 88.38 186 VAL A CA 1
ATOM 1510 C C . VAL A 1 186 ? 5.482 -4.125 -1.158 1.00 88.38 186 VAL A C 1
ATOM 1512 O O . VAL A 1 186 ? 5.627 -5.118 -0.444 1.00 88.38 186 VAL A O 1
ATOM 1515 N N . LEU A 1 187 ? 4.978 -4.170 -2.386 1.00 90.88 187 LEU A N 1
ATOM 1516 C CA . LEU A 1 187 ? 4.602 -5.378 -3.097 1.00 90.88 187 LEU A CA 1
ATOM 1517 C C . LEU A 1 187 ? 5.520 -5.587 -4.300 1.00 90.88 187 LEU A C 1
ATOM 1519 O O . LEU A 1 187 ? 5.788 -4.644 -5.039 1.00 90.88 187 LEU A O 1
ATOM 1523 N N . GLY A 1 188 ? 5.978 -6.816 -4.519 1.00 88.50 188 GLY A N 1
ATOM 1524 C CA . GLY A 1 188 ? 6.674 -7.192 -5.754 1.00 88.50 188 GLY A CA 1
ATOM 1525 C C . GLY A 1 188 ? 5.696 -7.668 -6.816 1.00 88.50 188 GLY A C 1
ATOM 1526 O O . GLY A 1 188 ? 4.701 -8.318 -6.490 1.00 88.50 188 GLY A O 1
ATOM 1527 N N . ILE A 1 189 ? 5.986 -7.351 -8.077 1.00 89.06 189 ILE A N 1
ATOM 1528 C CA . ILE A 1 189 ? 5.135 -7.690 -9.222 1.00 89.06 189 ILE A CA 1
ATOM 1529 C C . ILE A 1 189 ? 5.815 -8.748 -10.088 1.00 89.06 189 ILE A C 1
ATOM 1531 O O . ILE A 1 189 ? 6.904 -8.520 -10.608 1.00 89.06 189 ILE A O 1
ATOM 1535 N N . HIS A 1 190 ? 5.149 -9.886 -10.282 1.00 88.81 190 HIS A N 1
ATOM 1536 C CA . HIS A 1 190 ? 5.632 -11.014 -11.075 1.00 88.81 190 HIS A CA 1
ATOM 1537 C C . HIS A 1 190 ? 5.705 -10.676 -12.572 1.00 88.81 190 HIS A C 1
ATOM 1539 O O . HIS A 1 190 ? 4.760 -10.133 -13.140 1.00 88.81 190 HIS A O 1
ATOM 1545 N N . GLU A 1 191 ? 6.760 -11.120 -13.255 1.00 85.62 191 GLU A N 1
ATOM 1546 C CA . GLU A 1 191 ? 6.988 -10.925 -14.695 1.00 85.62 191 GLU A CA 1
ATOM 1547 C C . GLU A 1 191 ? 5.853 -11.439 -15.589 1.00 85.62 191 GLU A C 1
ATOM 1549 O O . GLU A 1 191 ? 5.595 -10.899 -16.666 1.00 85.62 191 GLU A O 1
ATOM 1554 N N . SER A 1 192 ? 5.123 -12.463 -15.133 1.00 87.25 192 SER A N 1
ATOM 1555 C CA . SER A 1 192 ? 4.020 -13.057 -15.897 1.00 87.25 192 SER A CA 1
ATOM 1556 C C . SER A 1 192 ? 2.883 -12.078 -16.154 1.00 87.25 192 SER A C 1
ATOM 1558 O O . SER A 1 192 ? 2.085 -12.328 -17.053 1.00 87.25 192 SER A O 1
ATOM 1560 N N . VAL A 1 193 ? 2.809 -10.969 -15.413 1.00 87.44 193 VAL A N 1
ATOM 1561 C CA . VAL A 1 193 ? 1.857 -9.890 -15.687 1.00 87.44 193 VAL A CA 1
ATOM 1562 C C . VAL A 1 193 ? 2.013 -9.358 -17.121 1.00 87.44 193 VAL A C 1
ATOM 1564 O O . VAL A 1 193 ? 1.008 -9.049 -17.755 1.00 87.44 193 VAL A O 1
ATOM 1567 N N . ARG A 1 194 ? 3.230 -9.378 -17.700 1.00 84.25 194 ARG A N 1
ATOM 1568 C CA . ARG A 1 194 ? 3.500 -8.952 -19.090 1.00 84.25 194 ARG A CA 1
ATOM 1569 C C . ARG A 1 194 ? 2.789 -9.818 -20.139 1.00 84.25 194 ARG A C 1
ATOM 1571 O O . ARG A 1 194 ? 2.614 -9.387 -21.272 1.00 84.25 194 ARG A O 1
ATOM 1578 N N . LYS A 1 195 ? 2.356 -11.034 -19.778 1.00 85.69 195 LYS A N 1
ATOM 1579 C CA . LYS A 1 195 ? 1.556 -11.907 -20.659 1.00 85.69 195 LYS A CA 1
ATOM 1580 C C . LYS A 1 195 ? 0.095 -11.462 -20.763 1.00 85.69 195 LYS A C 1
ATOM 1582 O O . LYS A 1 195 ? -0.604 -11.901 -21.671 1.00 85.69 195 LYS A O 1
ATOM 1587 N N . HIS A 1 196 ? -0.369 -10.646 -19.819 1.00 86.69 196 HIS A N 1
ATOM 1588 C CA . HIS A 1 196 ? -1.777 -10.275 -19.669 1.00 86.69 196 HIS A CA 1
ATOM 1589 C C . HIS A 1 196 ? -2.017 -8.765 -19.754 1.00 86.69 196 HIS A C 1
ATOM 1591 O O . HIS A 1 196 ? -3.125 -8.354 -20.084 1.00 86.69 196 HIS A O 1
ATOM 1597 N N . TYR A 1 197 ? -0.995 -7.951 -19.487 1.00 85.00 197 TYR A N 1
ATOM 1598 C CA . TYR A 1 197 ? -1.092 -6.497 -19.453 1.00 85.00 197 TYR A CA 1
ATOM 1599 C C . TYR A 1 197 ? 0.044 -5.855 -20.244 1.00 85.00 197 TYR A C 1
ATOM 1601 O O . TYR A 1 197 ? 1.182 -6.328 -20.230 1.00 85.00 197 TYR A O 1
ATOM 1609 N N . ILE A 1 198 ? -0.280 -4.746 -20.908 1.00 78.38 198 ILE A N 1
ATOM 1610 C CA . ILE A 1 198 ? 0.698 -3.894 -21.585 1.00 78.38 198 ILE A CA 1
ATOM 1611 C C . ILE A 1 198 ? 1.395 -3.042 -20.524 1.00 78.38 198 ILE A C 1
ATOM 1613 O O . ILE A 1 198 ? 0.727 -2.421 -19.692 1.00 78.38 198 ILE A O 1
ATOM 1617 N N . VAL A 1 199 ? 2.728 -3.039 -20.563 1.00 74.56 199 VAL A N 1
ATOM 1618 C CA . VAL A 1 199 ? 3.569 -2.205 -19.701 1.00 74.56 199 VAL A CA 1
ATOM 1619 C C . VAL A 1 199 ? 3.957 -0.955 -20.469 1.00 74.56 199 VAL A C 1
ATOM 1621 O O . VAL A 1 199 ? 4.635 -1.055 -21.490 1.00 74.56 199 VAL A O 1
ATOM 1624 N N . ASP A 1 200 ? 3.544 0.201 -19.962 1.00 74.19 200 ASP A N 1
ATOM 1625 C CA . ASP A 1 200 ? 3.888 1.503 -20.526 1.00 74.19 200 ASP A CA 1
ATOM 1626 C C . ASP A 1 200 ? 4.843 2.245 -19.587 1.00 74.19 200 ASP A C 1
ATOM 1628 O O . ASP A 1 200 ? 4.763 2.106 -18.364 1.00 74.19 200 ASP A O 1
ATOM 1632 N N . LEU A 1 201 ? 5.691 3.102 -20.154 1.00 65.06 201 LEU A N 1
ATOM 1633 C CA . LEU A 1 201 ? 6.383 4.136 -19.393 1.00 65.06 201 LEU A CA 1
ATOM 1634 C C . LEU A 1 201 ? 5.458 5.355 -19.268 1.00 65.06 201 LEU A C 1
ATOM 1636 O O . LEU A 1 201 ? 4.941 5.866 -20.267 1.00 65.06 201 LEU A O 1
ATOM 1640 N N . SER A 1 202 ? 5.214 5.808 -18.041 1.00 61.47 202 SER A N 1
ATOM 1641 C CA . SER A 1 202 ? 4.457 7.025 -17.769 1.00 61.47 202 SER A CA 1
ATOM 1642 C C . SER A 1 202 ? 5.249 8.261 -18.204 1.00 61.47 202 SER A C 1
ATOM 1644 O O . SER A 1 202 ? 6.453 8.214 -18.455 1.00 61.47 202 SER A O 1
ATOM 1646 N N . THR A 1 203 ? 4.573 9.406 -18.285 1.00 53.97 203 THR A N 1
ATOM 1647 C CA . THR A 1 203 ? 5.239 10.689 -18.555 1.00 53.97 203 THR A CA 1
ATOM 1648 C C . THR A 1 203 ? 6.245 11.088 -17.487 1.00 53.97 203 THR A C 1
ATOM 1650 O O . THR A 1 203 ? 7.160 11.846 -17.791 1.00 53.97 203 THR A O 1
ATOM 1653 N N . ASP A 1 204 ? 6.078 10.568 -16.273 1.00 52.88 204 ASP A N 1
ATOM 1654 C CA . ASP A 1 204 ? 6.884 10.909 -15.103 1.00 52.88 204 ASP A CA 1
ATOM 1655 C C . ASP A 1 204 ? 8.047 9.915 -14.904 1.00 52.88 204 ASP A C 1
ATOM 1657 O O . ASP A 1 204 ? 8.804 10.006 -13.940 1.00 52.88 204 ASP A O 1
ATOM 1661 N N . GLY A 1 205 ? 8.226 8.984 -15.853 1.00 58.03 205 GLY A N 1
ATOM 1662 C CA . GLY A 1 205 ? 9.314 8.005 -15.862 1.00 58.03 205 GLY A CA 1
ATOM 1663 C C . GLY A 1 205 ? 9.049 6.751 -15.027 1.00 58.03 205 GLY A C 1
ATOM 1664 O O . GLY A 1 205 ? 9.944 5.921 -14.900 1.00 58.03 205 GLY A O 1
ATOM 1665 N N . ASP A 1 206 ? 7.838 6.595 -14.491 1.00 64.44 206 ASP A N 1
ATOM 1666 C CA . ASP A 1 206 ? 7.421 5.393 -13.766 1.00 64.44 206 ASP A CA 1
ATOM 1667 C C . ASP A 1 206 ? 6.783 4.377 -14.713 1.00 64.44 206 ASP A C 1
ATOM 1669 O O . ASP A 1 206 ? 6.069 4.742 -15.649 1.00 64.44 206 ASP A O 1
ATOM 1673 N N . PHE A 1 207 ? 6.977 3.087 -14.456 1.00 74.75 207 PHE A N 1
ATOM 1674 C CA . PHE A 1 207 ? 6.304 2.054 -15.234 1.00 74.75 207 PHE A CA 1
ATOM 1675 C C . PHE A 1 207 ? 4.875 1.866 -14.746 1.00 74.75 207 PHE A C 1
ATOM 1677 O O . PHE A 1 207 ? 4.587 1.967 -13.550 1.00 74.75 207 PHE A O 1
ATOM 1684 N N . ARG A 1 208 ? 3.965 1.568 -15.675 1.00 82.94 208 ARG A N 1
ATOM 1685 C CA . ARG A 1 208 ? 2.568 1.284 -15.351 1.00 82.94 208 ARG A CA 1
ATOM 1686 C C . ARG A 1 208 ? 2.011 0.081 -16.098 1.00 82.94 208 ARG A C 1
ATOM 1688 O O . ARG A 1 208 ? 2.405 -0.194 -17.230 1.00 82.94 208 ARG A O 1
ATOM 1695 N N . PHE A 1 209 ? 1.020 -0.564 -15.492 1.00 84.00 209 PHE A N 1
ATOM 1696 C CA . PHE A 1 209 ? 0.092 -1.456 -16.188 1.00 84.00 209 PHE A CA 1
ATOM 1697 C C . PHE A 1 209 ? -1.250 -0.764 -16.352 1.00 84.00 209 PHE A C 1
ATOM 1699 O O . PHE A 1 209 ? -1.814 -0.284 -15.366 1.00 84.00 209 PHE A O 1
ATOM 1706 N N . ASN A 1 210 ? -1.793 -0.799 -17.568 1.00 80.62 210 ASN A N 1
ATOM 1707 C CA . ASN A 1 210 ? -3.177 -0.397 -17.791 1.00 80.62 210 ASN A CA 1
ATOM 1708 C C . ASN A 1 210 ? -4.092 -1.520 -17.289 1.00 80.62 210 ASN A C 1
ATOM 1710 O O . ASN A 1 210 ? -4.159 -2.592 -17.898 1.00 80.62 210 ASN A O 1
ATOM 1714 N N . CYS A 1 211 ? -4.751 -1.304 -16.151 1.00 79.81 211 CYS A N 1
ATOM 1715 C CA . CYS A 1 211 ? -5.461 -2.359 -15.434 1.00 79.81 211 CYS A CA 1
ATOM 1716 C C . CYS A 1 211 ? -6.791 -1.860 -14.858 1.00 79.81 211 CYS A C 1
ATOM 1718 O O . CYS A 1 211 ? -6.946 -1.682 -13.657 1.00 79.81 211 CYS A O 1
ATOM 1720 N N . SER A 1 212 ? -7.800 -1.672 -15.707 1.00 77.75 212 SER A N 1
ATOM 1721 C CA . SER A 1 212 ? -9.078 -1.057 -15.306 1.00 77.75 212 SER A CA 1
ATOM 1722 C C . SER A 1 212 ? -9.817 -1.752 -14.148 1.00 77.75 212 SER A C 1
ATOM 1724 O O . SER A 1 212 ? -10.740 -1.176 -13.582 1.00 77.75 212 SER A O 1
ATOM 1726 N N . GLN A 1 213 ? -9.465 -2.999 -13.822 1.00 81.06 213 GLN A N 1
ATOM 1727 C CA . GLN A 1 213 ? -10.063 -3.787 -12.736 1.00 81.06 213 GLN A CA 1
ATOM 1728 C C . GLN A 1 213 ? -9.116 -4.013 -11.543 1.00 81.06 213 GLN A C 1
ATOM 1730 O O . GLN A 1 213 ? -9.496 -4.689 -10.590 1.00 81.06 213 GLN A O 1
ATOM 1735 N N . GLY A 1 214 ? -7.906 -3.448 -11.573 1.00 86.19 214 GLY A N 1
ATOM 1736 C CA . GLY A 1 214 ? -6.861 -3.730 -10.593 1.00 86.19 214 GLY A CA 1
ATOM 1737 C C . GLY A 1 214 ? -6.124 -5.050 -10.847 1.00 86.19 214 GLY A C 1
ATOM 1738 O O . GLY A 1 214 ? -6.550 -5.900 -11.634 1.00 86.19 214 GLY A O 1
ATOM 1739 N N . LEU A 1 215 ? -4.980 -5.214 -10.184 1.00 90.50 215 LEU A N 1
ATOM 1740 C CA . LEU A 1 215 ? -4.062 -6.327 -10.423 1.00 90.50 215 LEU A CA 1
ATOM 1741 C C . LEU A 1 215 ? -4.403 -7.531 -9.537 1.00 90.50 215 LEU A C 1
ATOM 1743 O O . LEU A 1 215 ? -4.382 -7.436 -8.314 1.00 90.50 215 LEU A O 1
ATOM 1747 N N . ASP A 1 216 ? -4.682 -8.677 -10.154 1.00 92.38 216 ASP A N 1
ATOM 1748 C CA . ASP A 1 216 ? -4.961 -9.937 -9.452 1.00 92.38 216 ASP A CA 1
ATOM 1749 C C . ASP A 1 216 ? -3.804 -10.335 -8.516 1.00 92.38 216 ASP A C 1
ATOM 1751 O O . ASP A 1 216 ? -2.627 -10.283 -8.892 1.00 92.38 216 ASP A O 1
ATOM 1755 N N . ILE A 1 217 ? -4.154 -10.770 -7.302 1.00 93.31 217 ILE A N 1
ATOM 1756 C CA . ILE A 1 217 ? -3.227 -11.178 -6.240 1.00 93.31 217 ILE A CA 1
ATOM 1757 C C . ILE A 1 217 ? -2.185 -12.216 -6.687 1.00 93.31 217 ILE A C 1
ATOM 1759 O O . ILE A 1 217 ? -1.067 -12.231 -6.166 1.00 93.31 217 ILE A O 1
ATOM 1763 N N . LYS A 1 218 ? -2.507 -13.058 -7.678 1.00 91.56 218 LYS A N 1
ATOM 1764 C CA . LYS A 1 218 ? -1.583 -14.078 -8.205 1.00 91.56 218 LYS A CA 1
ATOM 1765 C C . LYS A 1 218 ? -0.343 -13.496 -8.888 1.00 91.56 218 LYS A C 1
ATOM 1767 O O . LYS A 1 218 ? 0.625 -14.220 -9.104 1.00 91.56 218 LYS A O 1
ATOM 1772 N N . TYR A 1 219 ? -0.375 -12.215 -9.261 1.00 92.06 219 TYR A N 1
ATOM 1773 C CA . TYR A 1 219 ? 0.769 -11.515 -9.843 1.00 92.06 219 TYR A CA 1
ATOM 1774 C C . TYR A 1 219 ? 1.673 -10.872 -8.789 1.00 92.06 219 TYR A C 1
ATOM 1776 O O . TYR A 1 219 ? 2.628 -10.197 -9.160 1.00 92.06 219 TYR A O 1
ATOM 1784 N N . LEU A 1 220 ? 1.405 -11.066 -7.497 1.00 91.69 220 LEU A N 1
ATOM 1785 C CA . LEU A 1 220 ? 2.264 -10.570 -6.427 1.00 91.69 220 LEU A CA 1
ATOM 1786 C C . LEU A 1 220 ? 3.308 -11.618 -6.032 1.00 91.69 220 LEU A C 1
ATOM 1788 O O . LEU A 1 220 ? 2.986 -12.795 -5.871 1.00 91.69 220 LEU A O 1
ATOM 1792 N N . THR A 1 221 ? 4.554 -11.185 -5.856 1.00 87.81 221 THR A N 1
ATOM 1793 C CA . THR A 1 221 ? 5.707 -12.056 -5.537 1.00 87.81 221 THR A CA 1
ATOM 1794 C C . THR A 1 221 ? 6.333 -11.792 -4.184 1.00 87.81 221 THR A C 1
ATOM 1796 O O . THR A 1 221 ? 7.066 -12.636 -3.672 1.00 87.81 221 THR A O 1
ATOM 1799 N N . LEU A 1 222 ? 6.071 -10.615 -3.628 1.00 87.06 222 LEU A N 1
ATOM 1800 C CA . LEU A 1 222 ? 6.708 -10.108 -2.425 1.00 87.06 222 LEU A CA 1
ATOM 1801 C C . LEU A 1 222 ? 5.705 -9.249 -1.664 1.00 87.06 222 LEU A C 1
ATOM 1803 O O . LEU A 1 222 ? 4.950 -8.497 -2.280 1.00 87.06 222 LEU A O 1
ATOM 1807 N N . LEU A 1 223 ? 5.739 -9.332 -0.338 1.00 89.06 223 LEU A N 1
ATOM 1808 C CA . LEU A 1 223 ? 5.062 -8.418 0.571 1.00 89.06 223 LEU A CA 1
ATOM 1809 C C . LEU A 1 223 ? 6.020 -8.025 1.700 1.00 89.06 223 LEU A C 1
ATOM 1811 O O . LEU A 1 223 ? 6.426 -8.862 2.509 1.00 89.06 223 LEU A O 1
ATOM 1815 N N . LEU A 1 224 ? 6.372 -6.741 1.756 1.00 87.56 224 LEU A N 1
ATOM 1816 C CA . LEU A 1 224 ? 7.374 -6.197 2.669 1.00 87.56 224 LEU A CA 1
ATOM 1817 C C . LEU A 1 224 ? 6.801 -5.030 3.499 1.00 87.56 224 LEU A C 1
ATOM 1819 O O . LEU A 1 224 ? 6.556 -3.955 2.952 1.00 87.56 224 LEU A O 1
ATOM 1823 N N . PRO A 1 225 ? 6.568 -5.210 4.812 1.00 87.88 225 PRO A N 1
ATOM 1824 C CA . PRO A 1 225 ? 6.084 -4.147 5.697 1.00 87.88 225 PRO A CA 1
ATOM 1825 C C . PRO A 1 225 ? 7.217 -3.338 6.354 1.00 87.88 225 PRO A C 1
ATOM 1827 O O . PRO A 1 225 ? 8.042 -3.891 7.088 1.00 87.88 225 PRO A O 1
ATOM 1830 N N . PHE A 1 226 ? 7.210 -2.010 6.205 1.00 81.25 226 PHE A N 1
ATOM 1831 C CA . PHE A 1 226 ? 8.284 -1.158 6.748 1.00 81.25 226 PHE A CA 1
ATOM 1832 C C . PHE A 1 226 ? 8.062 -0.698 8.184 1.00 81.25 226 PHE A C 1
ATOM 1834 O O . PHE A 1 226 ? 9.004 -0.608 8.972 1.00 81.25 226 PHE A O 1
ATOM 1841 N N . GLY A 1 227 ? 6.818 -0.390 8.540 1.00 82.62 227 GLY A N 1
ATOM 1842 C CA . GLY A 1 227 ? 6.493 0.205 9.831 1.00 82.62 227 GLY A CA 1
ATOM 1843 C C . GLY A 1 227 ? 6.222 -0.833 10.907 1.00 82.62 227 GLY A C 1
ATOM 1844 O O . GLY A 1 227 ? 5.784 -1.951 10.636 1.00 82.62 227 GLY A O 1
ATOM 1845 N N . ARG A 1 228 ? 6.414 -0.442 12.173 1.00 87.56 228 ARG A N 1
ATOM 1846 C CA . ARG A 1 228 ? 6.020 -1.281 13.321 1.00 87.56 228 ARG A CA 1
ATOM 1847 C C . ARG A 1 228 ? 4.519 -1.591 13.301 1.00 87.56 228 ARG A C 1
ATOM 1849 O O . ARG A 1 228 ? 4.122 -2.677 13.714 1.00 87.56 228 ARG A O 1
ATOM 1856 N N . VAL A 1 229 ? 3.703 -0.652 12.814 1.00 90.44 229 VAL A N 1
ATOM 1857 C CA . VAL A 1 229 ? 2.249 -0.813 12.674 1.00 90.44 229 VAL A CA 1
ATOM 1858 C C . VAL A 1 229 ? 1.927 -1.865 11.611 1.00 90.44 229 VAL A C 1
ATOM 1860 O O . VAL A 1 229 ? 1.207 -2.818 11.903 1.00 90.44 229 VAL A O 1
ATOM 1863 N N . GLU A 1 230 ? 2.507 -1.746 10.415 1.00 92.19 230 GLU A N 1
ATOM 1864 C CA . GLU A 1 230 ? 2.356 -2.702 9.312 1.00 92.19 230 GLU A CA 1
ATOM 1865 C C . GLU A 1 230 ? 2.829 -4.111 9.697 1.00 92.19 230 GLU A C 1
ATOM 1867 O O . GLU A 1 230 ? 2.119 -5.094 9.482 1.00 92.19 230 GLU A O 1
ATOM 1872 N N . GLN A 1 231 ? 3.994 -4.210 10.341 1.00 90.12 231 GLN A N 1
ATOM 1873 C CA . GLN A 1 231 ? 4.538 -5.475 10.841 1.00 90.12 231 GLN A CA 1
ATOM 1874 C C . GLN A 1 231 ? 3.627 -6.105 11.897 1.00 90.12 231 GLN A C 1
ATOM 1876 O O . GLN A 1 231 ? 3.344 -7.302 11.842 1.00 90.12 231 GLN A O 1
ATOM 1881 N N . GLY A 1 232 ? 3.150 -5.306 12.856 1.00 91.44 232 GLY A N 1
ATOM 1882 C CA . GLY A 1 232 ? 2.238 -5.765 13.900 1.00 91.44 232 GLY A CA 1
ATOM 1883 C C . GLY A 1 232 ? 0.916 -6.277 13.331 1.00 91.44 232 GLY A C 1
ATOM 1884 O O . GLY A 1 232 ? 0.449 -7.340 13.740 1.00 91.44 232 GLY A O 1
ATOM 1885 N N . PHE A 1 233 ? 0.353 -5.564 12.352 1.00 93.62 233 PHE A N 1
ATOM 1886 C CA . PHE A 1 233 ? -0.861 -5.973 11.649 1.00 93.62 233 PHE A CA 1
ATOM 1887 C C . PHE A 1 233 ? -0.688 -7.331 10.961 1.00 93.62 233 PHE A C 1
ATOM 1889 O O . PHE A 1 233 ? -1.452 -8.254 11.238 1.00 93.62 233 PHE A O 1
ATOM 1896 N N . LEU A 1 234 ? 0.340 -7.486 10.121 1.00 92.56 234 LEU A N 1
ATOM 1897 C CA . LEU A 1 234 ? 0.560 -8.729 9.374 1.00 92.56 234 LEU A CA 1
ATOM 1898 C C . LEU A 1 234 ? 0.898 -9.897 10.296 1.00 92.56 234 LEU A C 1
ATOM 1900 O O . LEU A 1 234 ? 0.370 -10.989 10.113 1.00 92.56 234 LEU A O 1
ATOM 1904 N N . LYS A 1 235 ? 1.708 -9.670 11.338 1.00 91.81 235 LYS A N 1
ATOM 1905 C CA . LYS A 1 235 ? 1.996 -10.696 12.348 1.00 91.81 235 LYS A CA 1
ATOM 1906 C C . LYS A 1 235 ? 0.713 -11.180 13.024 1.00 91.81 235 LYS A C 1
ATOM 1908 O O . LYS A 1 235 ? 0.522 -12.385 13.163 1.00 91.81 235 LYS A O 1
ATOM 1913 N N . LYS A 1 236 ? -0.168 -10.258 13.430 1.00 92.75 236 LYS A N 1
ATOM 1914 C CA . LYS A 1 236 ? -1.458 -10.602 14.042 1.00 92.75 236 LYS A CA 1
ATOM 1915 C C . LYS A 1 236 ? -2.330 -11.385 13.059 1.00 92.75 236 LYS A C 1
ATOM 1917 O O . LYS A 1 236 ? -2.804 -12.463 13.409 1.00 92.75 236 LYS A O 1
ATOM 1922 N N . LEU A 1 237 ? -2.473 -10.892 11.829 1.00 93.38 237 LEU A N 1
ATOM 1923 C CA . LEU A 1 237 ? -3.269 -11.523 10.775 1.00 93.38 237 LEU A CA 1
ATOM 1924 C C . LEU A 1 237 ? -2.790 -12.952 10.463 1.00 93.38 237 LEU A C 1
ATOM 1926 O O . LEU A 1 237 ? -3.580 -13.890 10.495 1.00 93.38 237 LEU A O 1
ATOM 1930 N N . PHE A 1 238 ? -1.490 -13.134 10.226 1.00 92.94 238 PHE A N 1
ATOM 1931 C CA . PHE A 1 238 ? -0.898 -14.423 9.852 1.00 92.94 238 PHE A CA 1
ATOM 1932 C C . PHE A 1 238 ? -0.764 -15.414 11.008 1.00 92.94 238 PHE A C 1
ATOM 1934 O O . PHE A 1 238 ? -0.529 -16.594 10.765 1.00 92.94 238 PHE A O 1
ATOM 1941 N N . SER A 1 239 ? -0.872 -14.970 12.261 1.00 89.56 239 SER A N 1
ATOM 1942 C CA . SER A 1 239 ? -0.857 -15.884 13.411 1.00 89.56 239 SER A CA 1
ATOM 1943 C C . SER A 1 239 ? -2.156 -16.682 13.556 1.00 89.56 239 SER A C 1
ATOM 1945 O O . SER A 1 239 ? -2.173 -17.706 14.233 1.00 89.56 239 SER A O 1
ATOM 1947 N N . ARG A 1 240 ? -3.236 -16.222 12.913 1.00 86.81 240 ARG A N 1
ATOM 1948 C CA . ARG A 1 240 ? -4.565 -16.834 12.991 1.00 86.81 240 ARG A CA 1
ATOM 1949 C C . ARG A 1 240 ? -4.810 -17.914 11.926 1.00 86.81 240 ARG A C 1
ATOM 1951 O O . ARG A 1 240 ? -5.703 -18.734 12.119 1.00 86.81 240 ARG A O 1
ATOM 1958 N N . TYR A 1 241 ? -4.039 -17.910 10.834 1.00 84.88 241 TYR A N 1
ATOM 1959 C CA . TYR A 1 241 ? -4.256 -18.723 9.625 1.00 84.88 241 TYR A CA 1
ATOM 1960 C C . TYR A 1 241 ? -2.962 -19.330 9.090 1.00 84.88 241 TYR A C 1
ATOM 1962 O O . TYR A 1 241 ? -3.032 -20.423 8.490 1.00 84.88 241 TYR A O 1
#

Sequence (241 aa):
MLNNFCEREHTAEEIERIRWLKCIAVPKDYDITVNERRSIGLHGTSIETIIFLIEKGVLPGSPLPSYKDKRRVQNGDIFFAEFPEELPEKYQNSEYTRSDELPAYRAFFYAEETARQHYLLTTLGLPFSDQSIYNASMALSFSGEVEDKIELAQEKFAQPLERNANVPRRTLLDVLARCDSRKGVVLGIHESVRKHYIVDLSTDGDFRFNCSQGLDIKYLTLLLPFGRVEQGFLKKLFSRY

Foldseek 3Di:
DLVCLLPDDDDPQLVVLLVLQVVQEDDPPDDPPQCPPFFQFKAAAAPVQVSVCSVPQFRFADCDDPPPDPVADHGRKGWGQGDDNDDPPVPPDDPVVDDDPGSNVVNQVVNLLNHLLVQLQVLLVHDPNDPLSVQLSVLPPDDDDPVVSCVVCCPRRLVVCCVVSVDDSVSSVVSNVVSNQARGKMWTFGPCVVVVFDWDQHPVRIIITPGNPGHGSVRTNHIYGDGPVRVVSSVSNSVVD